Protein AF-L9L5Z6-F1 (afdb_monomer)

pLDDT: mean 82.16, std 18.38, range [33.59, 96.19]

Organism: Tupaia chinensis (NCBI:txid246437)

Solvent-accessible surface area (backbone atoms only — not comparable to full-atom values): 14564 Å² total; per-residue (Å²): 135,79,79,77,78,80,88,84,86,72,78,52,32,43,35,40,40,49,58,60,55,26,50,65,45,24,69,79,36,57,92,53,58,91,49,12,50,44,47,25,34,48,53,45,56,70,76,50,74,87,63,64,46,65,37,39,38,36,34,27,54,61,36,74,51,73,80,77,74,76,85,74,72,70,74,78,73,54,70,67,61,52,51,50,51,52,49,51,60,71,69,49,71,86,69,75,94,72,88,86,87,87,66,75,60,69,68,57,54,61,66,70,69,72,68,84,72,71,88,73,66,70,48,77,48,81,45,65,19,25,31,43,35,40,34,48,45,79,89,64,66,66,83,75,55,66,55,46,51,30,42,39,35,42,28,49,62,80,67,49,76,68,51,48,26,55,52,38,44,48,28,72,78,39,74,82,63,73,62,88,79,47,47,73,46,64,22,26,34,38,38,45,40,58,57,90,87,55,78,66,52,30,34,47,72,85,42,84,41,80,49,65,69,44,77,50,71,68,70,80,84,77,71,89,76,93,71,60,68,71,58,53,50,50,50,59,53,70,64,75,114

Structure (mmCIF, N/CA/C/O backbone):
data_AF-L9L5Z6-F1
#
_entry.id   AF-L9L5Z6-F1
#
loop_
_atom_site.group_PDB
_atom_site.id
_atom_site.type_symbol
_atom_site.label_atom_id
_atom_site.label_alt_id
_atom_site.label_comp_id
_atom_site.label_asym_id
_atom_site.label_entity_id
_atom_site.label_seq_id
_atom_site.pdbx_PDB_ins_code
_atom_site.Cartn_x
_atom_site.Cartn_y
_atom_site.Cartn_z
_atom_site.occupancy
_atom_site.B_iso_or_equiv
_atom_site.auth_seq_id
_atom_site.auth_comp_id
_atom_site.auth_asym_id
_atom_site.auth_atom_id
_atom_site.pdbx_PDB_model_num
ATOM 1 N N . MET A 1 1 ? -17.446 26.696 -7.155 1.00 33.59 1 MET A N 1
ATOM 2 C CA . MET A 1 1 ? -17.750 25.990 -5.895 1.00 33.59 1 MET A CA 1
ATOM 3 C C . MET A 1 1 ? -17.639 24.514 -6.209 1.00 33.59 1 MET A C 1
ATOM 5 O O . MET A 1 1 ? -18.550 23.980 -6.820 1.00 33.59 1 MET A O 1
ATOM 9 N N . GLY A 1 2 ? -16.463 23.929 -5.971 1.00 46.91 2 GLY A N 1
ATOM 10 C CA . GLY A 1 2 ? -16.225 22.514 -6.252 1.00 46.91 2 GLY A CA 1
ATOM 11 C C . GLY A 1 2 ? -16.969 21.670 -5.229 1.00 46.91 2 GLY A C 1
ATOM 12 O O . GLY A 1 2 ? -16.882 21.941 -4.030 1.00 46.91 2 GLY A O 1
ATOM 13 N N . GLU A 1 3 ? -17.746 20.712 -5.711 1.00 49.38 3 GLU A N 1
ATOM 14 C CA . GLU A 1 3 ? -18.356 19.674 -4.892 1.00 49.38 3 GLU A CA 1
ATOM 15 C C . GLU A 1 3 ? -17.222 18.964 -4.140 1.00 49.38 3 GLU A C 1
ATOM 17 O O . GLU A 1 3 ? -16.260 18.506 -4.754 1.00 49.38 3 GLU A O 1
ATOM 22 N N . LYS A 1 4 ? -17.248 18.985 -2.802 1.00 62.16 4 LYS A N 1
ATOM 23 C CA . LYS A 1 4 ? -16.248 18.257 -2.015 1.00 62.16 4 LYS A CA 1
ATOM 24 C C . LYS A 1 4 ? -16.453 16.777 -2.306 1.00 62.16 4 LYS A C 1
ATOM 26 O O . LYS A 1 4 ? -17.539 16.264 -2.037 1.00 62.16 4 LYS A O 1
ATOM 31 N N . GLU A 1 5 ? -15.434 16.125 -2.852 1.00 73.19 5 GLU A N 1
ATOM 32 C CA . GLU A 1 5 ? -15.482 14.692 -3.112 1.00 73.19 5 GLU A CA 1
ATOM 33 C C . GLU A 1 5 ? -15.840 13.925 -1.836 1.00 73.19 5 GLU A C 1
ATOM 35 O O . GLU A 1 5 ? -15.432 14.279 -0.723 1.00 73.19 5 GLU A O 1
ATOM 40 N N . GLN A 1 6 ? -16.672 12.899 -1.999 1.00 86.81 6 GLN A N 1
ATOM 41 C CA . GLN A 1 6 ? -17.124 12.077 -0.885 1.00 86.81 6 GLN A CA 1
ATOM 42 C C . GLN A 1 6 ? -15.944 11.288 -0.298 1.00 86.81 6 GLN A C 1
ATOM 44 O O . GLN A 1 6 ? -15.074 10.837 -1.044 1.00 86.81 6 GLN A O 1
ATOM 49 N N . PRO A 1 7 ? -15.901 11.081 1.031 1.00 92.56 7 PRO A N 1
ATOM 50 C CA . PRO A 1 7 ? -14.832 10.310 1.646 1.00 92.56 7 PRO A CA 1
ATOM 51 C C . PRO A 1 7 ? -14.885 8.848 1.186 1.00 92.56 7 PRO A C 1
ATOM 53 O O . PRO A 1 7 ? -15.930 8.199 1.263 1.00 92.56 7 PRO A O 1
ATOM 56 N N . VAL A 1 8 ? -13.736 8.320 0.769 1.00 94.44 8 VAL A N 1
ATOM 57 C CA . VAL A 1 8 ? -13.561 6.907 0.413 1.00 94.44 8 VAL A CA 1
ATOM 58 C C . VAL A 1 8 ? -13.042 6.144 1.629 1.00 94.44 8 VAL A C 1
ATOM 60 O O . VAL A 1 8 ? -12.093 6.569 2.290 1.00 94.44 8 VAL A O 1
ATOM 63 N N . PHE A 1 9 ? -13.658 5.003 1.934 1.00 94.44 9 PHE A N 1
ATOM 64 C CA . PHE A 1 9 ? -13.241 4.131 3.032 1.00 94.44 9 PHE A CA 1
ATOM 65 C C . PHE A 1 9 ? -12.559 2.881 2.487 1.00 94.44 9 PHE A C 1
ATOM 67 O O . PHE A 1 9 ? -13.036 2.280 1.530 1.00 94.44 9 PHE A O 1
ATOM 74 N N . ALA A 1 10 ? -11.478 2.469 3.145 1.00 94.38 10 ALA A N 1
ATOM 75 C CA . ALA A 1 10 ? -10.695 1.299 2.771 1.00 94.38 10 ALA A CA 1
ATOM 76 C C . ALA A 1 10 ? -10.459 0.386 3.977 1.00 94.38 10 ALA A C 1
ATOM 78 O O . ALA A 1 10 ? -10.334 0.836 5.119 1.00 94.38 10 ALA A O 1
ATOM 79 N N . MET A 1 11 ? -10.368 -0.911 3.709 1.00 93.31 11 MET A N 1
ATOM 80 C CA . MET A 1 11 ? -10.112 -1.962 4.686 1.00 93.31 11 MET A CA 1
ATOM 81 C C . MET A 1 11 ? -8.637 -2.329 4.774 1.00 93.31 11 MET A C 1
ATOM 83 O O . MET A 1 11 ? -8.125 -2.579 5.871 1.00 93.31 11 MET A O 1
ATOM 87 N N . THR A 1 12 ? -7.957 -2.401 3.632 1.00 92.44 12 THR A N 1
ATOM 88 C CA . THR A 1 12 ? -6.563 -2.847 3.543 1.00 92.44 12 THR A CA 1
ATOM 89 C C . THR A 1 12 ? -5.623 -1.659 3.545 1.00 92.44 12 THR A C 1
ATOM 91 O O . THR A 1 12 ? -4.748 -1.581 4.413 1.00 92.44 12 THR A O 1
ATOM 94 N N . GLY A 1 13 ? -5.808 -0.731 2.607 1.00 93.75 13 GLY A N 1
ATOM 95 C CA . GLY A 1 13 ? -4.966 0.452 2.532 1.00 93.75 13 GLY A CA 1
ATOM 96 C C . GLY A 1 13 ? -4.877 1.108 1.161 1.00 93.75 13 GLY A C 1
ATOM 97 O O . GLY A 1 13 ? -5.519 0.692 0.198 1.00 93.75 13 GLY A O 1
ATOM 98 N N . LEU A 1 14 ? -4.023 2.126 1.111 1.00 95.12 14 LEU A N 1
ATOM 99 C CA . LEU A 1 14 ? -3.687 2.923 -0.060 1.00 95.12 14 LEU A CA 1
ATOM 100 C C . LEU A 1 14 ? -2.254 2.608 -0.499 1.00 95.12 14 LEU A C 1
ATOM 102 O O . LEU A 1 14 ? -1.348 2.504 0.331 1.00 95.12 14 LEU A O 1
ATOM 106 N N . ARG A 1 15 ? -2.036 2.467 -1.806 1.00 95.44 15 ARG A N 1
ATOM 107 C CA . ARG A 1 15 ? -0.715 2.286 -2.421 1.00 95.44 15 ARG A CA 1
ATOM 108 C C . ARG A 1 15 ? -0.521 3.277 -3.554 1.00 95.44 15 ARG A C 1
ATOM 110 O O . ARG A 1 15 ? -1.443 3.508 -4.332 1.00 95.44 15 ARG A O 1
ATOM 117 N N . TRP A 1 16 ? 0.683 3.810 -3.671 1.00 95.38 16 TRP A N 1
ATOM 118 C CA . TRP A 1 16 ? 1.040 4.775 -4.699 1.00 95.38 16 TRP A CA 1
ATOM 119 C C . TRP A 1 16 ? 2.478 4.547 -5.153 1.00 95.38 16 TRP A C 1
ATOM 121 O O . TRP A 1 16 ? 3.377 4.517 -4.318 1.00 95.38 16 TRP A O 1
ATOM 131 N N . GLY A 1 17 ? 2.690 4.369 -6.457 1.00 93.75 17 GLY A N 1
ATOM 132 C CA . GLY A 1 17 ? 4.021 4.286 -7.057 1.00 93.75 17 GLY A CA 1
ATOM 133 C C . GLY A 1 17 ? 4.246 3.081 -7.970 1.00 93.75 17 GLY A C 1
ATOM 134 O O . GLY A 1 17 ? 3.360 2.263 -8.237 1.00 93.75 17 GLY A O 1
ATOM 135 N N . SER A 1 18 ? 5.489 2.944 -8.413 1.00 93.38 18 SER A N 1
ATOM 136 C CA . SER A 1 18 ? 5.896 2.176 -9.595 1.00 93.38 18 SER A CA 1
ATOM 137 C C . SER A 1 18 ? 5.619 0.674 -9.515 1.00 93.38 18 SER A C 1
ATOM 139 O O . SER A 1 18 ? 5.273 0.043 -10.515 1.00 93.38 18 SER A O 1
ATOM 141 N N . PHE A 1 19 ? 5.734 0.067 -8.329 1.00 94.25 19 PHE A N 1
ATOM 142 C CA . PHE A 1 19 ? 5.393 -1.351 -8.147 1.00 94.25 19 PHE A CA 1
ATOM 143 C C . PHE A 1 19 ? 3.901 -1.623 -8.369 1.00 94.25 19 PHE A C 1
ATOM 145 O O . PHE A 1 19 ? 3.537 -2.670 -8.911 1.00 94.25 19 PHE A O 1
ATOM 152 N N . ARG A 1 20 ? 3.031 -0.700 -7.942 1.00 93.06 20 ARG A N 1
ATOM 153 C CA . ARG A 1 20 ? 1.584 -0.807 -8.149 1.00 93.06 20 ARG A CA 1
ATOM 154 C C . ARG A 1 20 ? 1.264 -0.646 -9.631 1.00 93.06 20 ARG A C 1
ATOM 156 O O . ARG A 1 20 ? 0.550 -1.487 -10.173 1.00 93.06 20 ARG A O 1
ATOM 163 N N . ASP A 1 21 ? 1.846 0.350 -10.288 1.00 93.56 21 ASP A N 1
ATOM 164 C CA . ASP A 1 21 ? 1.574 0.644 -11.700 1.00 93.56 21 ASP A CA 1
ATOM 165 C C . ASP A 1 21 ? 2.038 -0.491 -12.623 1.00 93.56 21 ASP A C 1
ATOM 167 O O . ASP A 1 21 ? 1.280 -0.969 -13.472 1.00 93.56 21 ASP A O 1
ATOM 171 N N . ALA A 1 22 ? 3.232 -1.042 -12.376 1.00 93.94 22 ALA A N 1
ATOM 172 C CA . ALA A 1 22 ? 3.696 -2.248 -13.061 1.00 93.94 22 ALA A CA 1
ATOM 173 C C . ALA A 1 22 ? 2.792 -3.464 -12.779 1.00 93.94 22 ALA A C 1
ATOM 175 O O . ALA A 1 22 ? 2.589 -4.309 -13.655 1.00 93.94 22 ALA A O 1
ATOM 176 N N . GLY A 1 23 ? 2.233 -3.555 -11.568 1.00 92.81 23 GLY A N 1
ATOM 177 C CA . GLY A 1 23 ? 1.274 -4.579 -11.159 1.00 92.81 23 GLY A CA 1
ATOM 178 C C . GLY A 1 23 ? -0.038 -4.544 -11.951 1.00 92.81 23 GLY A C 1
ATOM 179 O O . GLY A 1 23 ? -0.534 -5.602 -12.347 1.00 92.81 23 GLY A O 1
ATOM 180 N N . VAL A 1 24 ? -0.568 -3.352 -12.241 1.00 93.12 24 VAL A N 1
ATOM 181 C CA . VAL A 1 24 ? -1.786 -3.169 -13.054 1.00 93.12 24 VAL A CA 1
ATOM 182 C C . VAL A 1 24 ? -1.553 -3.625 -14.500 1.00 93.12 24 VAL A C 1
ATOM 184 O O . VAL A 1 24 ? -2.378 -4.346 -15.076 1.00 93.12 24 VAL A O 1
ATOM 187 N N . GLU A 1 25 ? -0.378 -3.321 -15.067 1.00 92.75 25 GLU A N 1
ATOM 188 C CA . GLU A 1 25 ? -0.018 -3.735 -16.430 1.00 92.75 25 GLU A CA 1
ATOM 189 C C . GLU A 1 25 ? 0.191 -5.255 -16.590 1.00 92.75 25 GLU A C 1
ATOM 191 O O . GLU A 1 25 ? 0.224 -5.750 -17.717 1.00 92.75 25 GLU A O 1
ATOM 196 N N . VAL A 1 26 ? 0.286 -6.044 -15.511 1.00 94.31 26 VAL A N 1
ATOM 197 C CA . VAL A 1 26 ? 0.476 -7.511 -15.591 1.00 94.31 26 VAL A CA 1
ATOM 198 C C . VAL A 1 26 ? -0.606 -8.190 -16.436 1.00 94.31 26 VAL A C 1
ATOM 200 O O . VAL A 1 26 ? -0.330 -9.167 -17.139 1.00 94.31 26 VAL A O 1
ATOM 203 N N . SER A 1 27 ? -1.835 -7.674 -16.381 1.00 93.00 27 SER A N 1
ATOM 204 C CA . SER A 1 27 ? -2.972 -8.176 -17.159 1.00 93.00 27 SER A CA 1
ATOM 205 C C . SER A 1 27 ? -2.776 -8.005 -18.674 1.00 93.00 27 SER A C 1
ATOM 207 O O . SER A 1 27 ? -3.136 -8.898 -19.443 1.00 93.00 27 SER A O 1
ATOM 209 N N . LYS A 1 28 ? -2.114 -6.922 -19.108 1.00 95.12 28 LYS A N 1
ATOM 210 C CA . LYS A 1 28 ? -1.822 -6.608 -20.517 1.00 95.12 28 LYS A CA 1
ATOM 211 C C . LYS A 1 28 ? -0.947 -7.671 -21.182 1.00 95.12 28 LYS A C 1
ATOM 213 O O . LYS A 1 28 ? -1.115 -7.968 -22.362 1.00 95.12 28 LYS A O 1
ATOM 218 N N . TYR A 1 29 ? -0.050 -8.292 -20.419 1.00 94.94 29 TYR A N 1
ATOM 219 C CA . TYR A 1 29 ? 0.903 -9.292 -20.909 1.00 94.94 29 TYR A CA 1
ATOM 220 C C . TYR A 1 29 ? 0.402 -10.736 -20.759 1.00 94.94 29 TYR A C 1
ATOM 222 O O . TYR A 1 29 ? 1.196 -11.662 -20.583 1.00 94.94 29 TYR A O 1
ATOM 230 N N . TRP A 1 30 ? -0.915 -10.956 -20.815 1.00 95.50 30 TRP A N 1
ATOM 231 C CA . TRP A 1 30 ? -1.538 -12.273 -20.628 1.00 95.50 30 TRP A CA 1
ATOM 232 C C . TRP A 1 30 ? -0.950 -13.375 -21.533 1.00 95.50 30 TRP A C 1
ATOM 234 O O . TRP A 1 30 ? -0.845 -14.522 -21.098 1.00 95.50 30 TRP A O 1
ATOM 244 N N . TYR A 1 31 ? -0.500 -13.020 -22.743 1.00 95.06 31 TYR A N 1
ATOM 245 C CA . TYR A 1 31 ? 0.083 -13.930 -23.738 1.00 95.06 31 TYR A CA 1
ATOM 246 C C . TYR A 1 31 ? 1.435 -14.540 -23.320 1.00 95.06 31 TYR A C 1
ATOM 248 O O . TYR A 1 31 ? 1.845 -15.553 -23.877 1.00 95.06 31 TYR A O 1
ATOM 256 N N . LEU A 1 32 ? 2.123 -13.968 -22.322 1.00 94.94 32 LEU A N 1
ATOM 257 C CA . LEU A 1 32 ? 3.394 -14.491 -21.792 1.00 94.94 32 LEU A CA 1
ATOM 258 C C . LEU A 1 32 ? 3.209 -15.559 -20.699 1.00 94.94 32 LEU A C 1
ATOM 260 O O . LEU A 1 32 ? 4.193 -16.068 -20.153 1.00 94.94 32 LEU A O 1
ATOM 264 N N . GLY A 1 33 ? 1.964 -15.887 -20.337 1.00 94.00 33 GLY A N 1
ATOM 265 C CA . GLY A 1 33 ? 1.646 -16.942 -19.374 1.00 94.00 33 GLY A CA 1
ATOM 266 C C . GLY A 1 33 ? 2.339 -16.735 -18.015 1.00 94.00 33 GLY A C 1
ATOM 267 O O . GLY A 1 33 ? 2.098 -15.712 -17.371 1.00 94.00 33 GLY A O 1
ATOM 268 N N . PRO A 1 34 ? 3.194 -17.667 -17.542 1.00 92.12 34 PRO A N 1
ATOM 269 C CA . PRO A 1 34 ? 3.832 -17.577 -16.223 1.00 92.12 34 PRO A CA 1
ATOM 270 C C . PRO A 1 34 ? 4.863 -16.443 -16.101 1.00 92.12 34 PRO A C 1
ATOM 272 O O . PRO A 1 34 ? 5.179 -16.027 -14.987 1.00 92.12 34 PRO A O 1
ATOM 275 N N . LEU A 1 35 ? 5.382 -15.923 -17.219 1.00 94.31 35 LEU A N 1
ATOM 276 C CA . LEU A 1 35 ? 6.395 -14.862 -17.222 1.00 94.31 35 LEU A CA 1
ATOM 277 C C . LEU A 1 35 ? 5.795 -13.451 -17.189 1.00 94.31 35 LEU A C 1
ATOM 279 O O . LEU A 1 35 ? 6.531 -12.492 -16.954 1.00 94.31 35 LEU A O 1
ATOM 283 N N . LYS A 1 36 ? 4.472 -13.313 -17.365 1.00 95.19 36 LYS A N 1
ATOM 284 C CA . LYS A 1 36 ? 3.787 -12.016 -17.497 1.00 95.19 36 LYS A CA 1
ATOM 285 C C . LYS A 1 36 ? 4.088 -11.039 -16.360 1.00 95.19 36 LYS A C 1
ATOM 287 O O . LYS A 1 36 ? 4.291 -9.857 -16.607 1.00 95.19 36 LYS A O 1
ATOM 292 N N . THR A 1 37 ? 4.192 -11.531 -15.122 1.00 94.06 37 THR A N 1
ATOM 293 C CA . THR A 1 37 ? 4.448 -10.678 -13.954 1.00 94.06 37 THR A CA 1
ATOM 294 C C . THR A 1 37 ? 5.846 -10.068 -13.998 1.00 94.06 37 THR A C 1
ATOM 296 O O . THR A 1 37 ? 5.991 -8.872 -13.772 1.00 94.06 37 THR A O 1
ATOM 299 N N . LYS A 1 38 ? 6.877 -10.858 -14.332 1.00 95.44 38 LYS A N 1
ATOM 300 C CA . LYS A 1 38 ? 8.248 -10.341 -14.477 1.00 95.44 38 LYS A CA 1
ATOM 301 C C . LYS A 1 38 ? 8.373 -9.432 -15.697 1.00 95.44 38 LYS A C 1
ATOM 303 O O . LYS A 1 38 ? 9.034 -8.404 -15.615 1.00 95.44 38 LYS A O 1
ATOM 308 N N . ALA A 1 39 ? 7.713 -9.795 -16.797 1.00 95.62 39 ALA A N 1
ATOM 309 C CA . ALA A 1 39 ? 7.713 -9.010 -18.023 1.00 95.62 39 ALA A CA 1
ATOM 310 C C . ALA A 1 39 ? 7.107 -7.616 -17.817 1.00 95.62 39 ALA A C 1
ATOM 312 O O . ALA A 1 39 ? 7.698 -6.648 -18.271 1.00 95.62 39 ALA A O 1
ATOM 313 N N . ALA A 1 40 ? 6.000 -7.494 -17.076 1.00 95.56 40 ALA A N 1
ATOM 314 C CA . ALA A 1 40 ? 5.391 -6.197 -16.780 1.00 95.56 40 ALA A CA 1
ATOM 315 C C . ALA A 1 40 ? 6.360 -5.246 -16.062 1.00 95.56 40 ALA A C 1
ATOM 317 O O . ALA A 1 40 ? 6.555 -4.111 -16.488 1.00 95.56 40 ALA A O 1
ATOM 318 N N . HIS A 1 41 ? 7.048 -5.745 -15.032 1.00 94.75 41 HIS A N 1
ATOM 319 C CA . HIS A 1 41 ? 8.033 -4.959 -14.290 1.00 94.75 41 HIS A CA 1
ATOM 320 C C . HIS A 1 41 ? 9.253 -4.629 -15.154 1.00 94.75 41 HIS A C 1
ATOM 322 O O . HIS A 1 41 ? 9.712 -3.493 -15.156 1.00 94.75 41 HIS A O 1
ATOM 328 N N . PHE A 1 42 ? 9.744 -5.586 -15.946 1.00 95.62 42 PHE A N 1
ATOM 329 C CA . PHE A 1 42 ? 10.850 -5.356 -16.875 1.00 95.62 42 PHE A CA 1
ATOM 330 C C . PHE A 1 42 ? 10.505 -4.290 -17.924 1.00 95.62 42 PHE A C 1
ATOM 332 O O . PHE A 1 42 ? 11.269 -3.345 -18.109 1.00 95.62 42 PHE A O 1
ATOM 339 N N . PHE A 1 43 ? 9.337 -4.383 -18.566 1.00 94.44 43 PHE A N 1
ATOM 340 C CA . PHE A 1 43 ? 8.895 -3.389 -19.543 1.00 94.44 43 PHE A CA 1
ATOM 341 C C . PHE A 1 43 ? 8.665 -2.014 -18.909 1.00 94.44 43 PHE A C 1
ATOM 343 O O . PHE A 1 43 ? 8.963 -1.018 -19.563 1.00 94.44 43 PHE A O 1
ATOM 350 N N . SER A 1 44 ? 8.237 -1.940 -17.641 1.00 93.56 44 SER A N 1
ATOM 351 C CA . SER A 1 44 ? 8.193 -0.670 -16.899 1.00 93.56 44 SER A CA 1
ATOM 352 C C . SER A 1 44 ? 9.580 -0.027 -16.819 1.00 93.56 44 SER A C 1
ATOM 354 O O . SER A 1 44 ? 9.750 1.115 -17.236 1.00 93.56 44 SER A O 1
ATOM 356 N N . THR A 1 45 ? 10.605 -0.797 -16.426 1.00 94.75 45 THR A N 1
ATOM 357 C CA . THR A 1 45 ? 11.988 -0.286 -16.320 1.00 94.75 45 THR A CA 1
ATOM 358 C C . THR A 1 45 ? 12.627 0.119 -17.652 1.00 94.75 45 THR A C 1
ATOM 360 O O . THR A 1 45 ? 13.650 0.807 -17.654 1.00 94.75 45 THR A O 1
ATOM 363 N N . LEU A 1 46 ? 12.081 -0.344 -18.785 1.00 92.31 46 LEU A N 1
ATOM 364 C CA . LEU A 1 46 ? 12.540 0.052 -20.119 1.00 92.31 46 LEU A CA 1
ATOM 365 C C . LEU A 1 46 ? 11.914 1.361 -20.595 1.00 92.31 46 LEU A C 1
ATOM 367 O O . LEU A 1 46 ? 12.545 2.060 -21.383 1.00 92.31 46 LEU A O 1
ATOM 371 N N . LYS A 1 47 ? 10.692 1.678 -20.151 1.00 87.88 47 LYS A N 1
ATOM 372 C CA . LYS A 1 47 ? 10.040 2.949 -20.485 1.00 87.88 47 LYS A CA 1
ATOM 373 C C . LYS A 1 47 ? 10.742 4.099 -19.773 1.00 87.88 47 LYS A C 1
ATOM 375 O O . LYS A 1 47 ? 11.120 5.071 -20.413 1.00 87.88 47 LYS A O 1
ATOM 380 N N . GLU A 1 48 ? 10.933 3.958 -18.464 1.00 86.44 48 GLU A N 1
ATOM 381 C CA . GLU A 1 48 ? 11.485 5.009 -17.618 1.00 86.44 48 GLU A CA 1
ATOM 382 C C . GLU A 1 48 ? 12.206 4.394 -16.415 1.00 86.44 48 GLU A C 1
ATOM 384 O O . GLU A 1 48 ? 11.739 3.418 -15.827 1.00 86.44 48 GLU A O 1
ATOM 389 N N . TRP A 1 49 ? 13.383 4.926 -16.075 1.00 88.00 49 TRP A N 1
ATOM 390 C CA . TRP A 1 49 ? 14.133 4.527 -14.887 1.00 88.00 49 TRP A CA 1
ATOM 391 C C . TRP A 1 49 ? 15.144 5.608 -14.472 1.00 88.00 49 TRP A C 1
ATOM 393 O O . TRP A 1 49 ? 15.924 6.029 -15.333 1.00 88.00 49 TRP A O 1
ATOM 403 N N . PRO A 1 50 ? 15.250 5.960 -13.174 1.00 80.69 50 PRO A N 1
ATOM 404 C CA . PRO A 1 50 ? 14.458 5.467 -12.037 1.00 80.69 50 PRO A CA 1
ATOM 405 C C . PRO A 1 50 ? 13.046 6.075 -11.998 1.00 80.69 50 PRO A C 1
ATOM 407 O O . PRO A 1 50 ? 12.866 7.249 -12.296 1.00 80.69 50 PRO A O 1
ATOM 410 N N . GLN A 1 51 ? 12.045 5.264 -11.640 1.00 86.00 51 GLN A N 1
ATOM 411 C CA . GLN A 1 51 ? 10.651 5.708 -11.496 1.00 86.00 51 GLN A CA 1
ATOM 412 C C . GLN A 1 51 ? 10.408 6.127 -10.043 1.00 86.00 51 GLN A C 1
ATOM 414 O O . GLN A 1 51 ? 9.858 5.361 -9.246 1.00 86.00 51 GLN A O 1
ATOM 419 N N . THR A 1 52 ? 10.921 7.304 -9.693 1.00 90.00 52 THR A N 1
ATOM 420 C CA . THR A 1 52 ? 10.862 7.850 -8.336 1.00 90.00 52 THR A CA 1
ATOM 421 C C . THR A 1 52 ? 9.795 8.930 -8.249 1.00 90.00 52 THR A C 1
ATOM 423 O O . THR A 1 52 ? 9.708 9.807 -9.107 1.00 90.00 52 THR A O 1
ATOM 426 N N . HIS A 1 53 ? 9.011 8.888 -7.180 1.00 90.31 53 HIS A N 1
ATOM 427 C CA . HIS A 1 53 ? 7.965 9.847 -6.882 1.00 90.31 53 HIS A CA 1
ATOM 428 C C . HIS A 1 53 ? 8.328 10.656 -5.642 1.00 90.31 53 HIS A C 1
ATOM 430 O O . HIS A 1 53 ? 8.753 10.104 -4.622 1.00 90.31 53 HIS A O 1
ATOM 436 N N . GLN A 1 54 ? 8.139 11.970 -5.739 1.00 93.00 54 GLN A N 1
ATOM 437 C CA . GLN A 1 54 ? 8.319 12.892 -4.626 1.00 93.00 54 GLN A CA 1
ATOM 438 C C . GLN A 1 54 ? 6.967 13.243 -4.017 1.00 93.00 54 GLN A C 1
ATOM 440 O O . GLN A 1 54 ? 6.010 13.519 -4.739 1.00 93.00 54 GLN A O 1
ATOM 445 N N . ALA A 1 55 ? 6.895 13.247 -2.692 1.00 93.50 55 ALA A N 1
ATOM 446 C CA . ALA A 1 55 ? 5.729 13.702 -1.947 1.00 93.50 55 ALA A CA 1
ATOM 447 C C . ALA A 1 55 ? 6.142 14.193 -0.564 1.00 93.50 55 ALA A C 1
ATOM 449 O O . ALA A 1 55 ? 7.216 13.860 -0.066 1.00 93.50 55 ALA A O 1
ATOM 450 N N . SER A 1 56 ? 5.263 14.948 0.085 1.00 94.88 56 SER A N 1
ATOM 451 C CA . SER A 1 56 ? 5.409 15.271 1.499 1.00 94.88 56 SER A CA 1
ATOM 452 C C . SER A 1 56 ? 4.284 14.637 2.297 1.00 94.88 56 SER A C 1
ATOM 454 O O . SER A 1 56 ? 3.124 14.595 1.876 1.00 94.88 56 SER A O 1
ATOM 456 N N . ILE A 1 57 ? 4.640 14.104 3.460 1.00 95.44 57 ILE A N 1
ATOM 457 C CA . ILE A 1 57 ? 3.688 13.522 4.390 1.00 95.44 57 ILE A CA 1
ATOM 458 C C . ILE A 1 57 ? 3.760 14.243 5.725 1.00 95.44 57 ILE A C 1
ATOM 460 O O . ILE A 1 57 ? 4.824 14.407 6.318 1.00 95.44 57 ILE A O 1
ATOM 464 N N . SER A 1 58 ? 2.603 14.647 6.227 1.00 96.12 58 SER A N 1
ATOM 465 C CA . SER A 1 58 ? 2.452 15.106 7.602 1.00 96.12 58 SER A CA 1
ATOM 466 C C . SER A 1 58 ? 1.690 14.031 8.361 1.00 96.12 58 SER A C 1
ATOM 468 O O . SER A 1 58 ? 0.626 13.616 7.908 1.00 96.12 58 SER A O 1
ATOM 470 N N . TYR A 1 59 ? 2.196 13.547 9.492 1.00 95.38 59 TYR A N 1
ATOM 471 C CA . TYR A 1 59 ? 1.533 12.483 10.248 1.00 95.38 59 TYR A CA 1
ATOM 472 C C . TYR A 1 59 ? 1.472 12.769 11.746 1.00 95.38 59 TYR A C 1
ATOM 474 O O . TYR A 1 59 ? 2.356 13.406 12.323 1.00 95.38 59 TYR A O 1
ATOM 482 N N . ALA A 1 60 ? 0.414 12.259 12.369 1.00 94.94 60 ALA A N 1
ATOM 483 C CA . ALA A 1 60 ? 0.234 12.200 13.809 1.00 94.94 60 ALA A CA 1
ATOM 484 C C . ALA A 1 60 ? 0.464 10.762 14.293 1.00 94.94 60 ALA A C 1
ATOM 486 O O . ALA A 1 60 ? 0.092 9.796 13.618 1.00 94.94 60 ALA A O 1
ATOM 487 N N . GLY A 1 61 ? 1.080 10.621 15.468 1.00 92.44 61 GLY A N 1
ATOM 488 C CA . GLY A 1 61 ? 1.463 9.324 16.033 1.00 92.44 61 GLY A CA 1
ATOM 489 C C . GLY A 1 61 ? 0.290 8.378 16.343 1.00 92.44 61 GLY A C 1
ATOM 490 O O . GLY A 1 61 ? -0.876 8.693 16.074 1.00 92.44 61 GLY A O 1
ATOM 491 N N . PRO A 1 62 ? 0.585 7.189 16.894 1.00 92.19 62 PRO A N 1
ATOM 492 C CA . PRO A 1 62 ? -0.427 6.240 17.352 1.00 92.19 62 PRO A CA 1
ATOM 493 C C . PRO A 1 62 ? -1.418 6.869 18.338 1.00 92.19 62 PRO A C 1
ATOM 495 O O . PRO A 1 62 ? -1.054 7.739 19.127 1.00 92.19 62 PRO A O 1
ATOM 498 N N . THR A 1 63 ? -2.677 6.430 18.287 1.00 87.94 63 THR A N 1
ATOM 499 C CA . THR A 1 63 ? -3.709 6.866 19.238 1.00 87.94 63 THR A CA 1
ATOM 500 C C . THR A 1 63 ? -3.968 5.758 20.252 1.00 87.94 63 THR A C 1
ATOM 502 O O . THR A 1 63 ? -4.011 4.580 19.891 1.00 87.94 63 THR A O 1
ATOM 505 N N . GLU A 1 64 ? -4.172 6.121 21.519 1.00 86.25 64 GLU A N 1
ATOM 506 C CA . GLU A 1 64 ? -4.561 5.160 22.550 1.00 86.25 64 GLU A CA 1
ATOM 507 C C . GLU A 1 64 ? -5.877 4.468 22.196 1.00 86.25 64 GLU A C 1
ATOM 509 O O . GLU A 1 64 ? -6.832 5.072 21.699 1.00 86.25 64 GLU A O 1
ATOM 514 N N . LYS A 1 65 ? -5.931 3.172 22.482 1.00 81.31 65 LYS A N 1
ATOM 515 C CA . LYS A 1 65 ? -7.083 2.326 22.211 1.00 81.31 65 LYS A CA 1
ATOM 516 C C . LYS A 1 65 ? -8.302 2.858 22.975 1.00 81.31 65 LYS A C 1
ATOM 518 O O . LYS A 1 65 ? -8.298 2.815 24.208 1.00 81.31 65 LYS A O 1
ATOM 523 N N . PRO A 1 66 ? -9.393 3.284 22.300 1.00 74.56 66 PRO A N 1
ATOM 524 C CA . PRO A 1 66 ? -10.622 3.592 23.012 1.00 74.56 66 PRO A CA 1
ATOM 525 C C . PRO A 1 66 ? -11.122 2.342 23.751 1.00 74.56 66 PRO A C 1
ATOM 527 O O . PRO A 1 66 ? -10.990 1.229 23.206 1.00 74.56 66 PRO A O 1
ATOM 530 N N . PRO A 1 67 ? -11.681 2.507 24.968 1.00 70.50 67 PRO A N 1
ATOM 531 C CA . PRO A 1 67 ? -12.237 1.399 25.732 1.00 70.50 67 PRO A CA 1
ATOM 532 C C . PRO A 1 67 ? -13.242 0.662 24.853 1.00 70.50 67 PRO A C 1
ATOM 534 O O . PRO A 1 67 ? -14.045 1.287 24.161 1.00 70.50 67 PRO A O 1
ATOM 537 N N . SER A 1 68 ? -13.140 -0.667 24.807 1.00 62.56 68 SER A N 1
ATOM 538 C CA . SER A 1 68 ? -14.109 -1.476 24.076 1.00 62.56 68 SER A CA 1
ATOM 539 C C . SER A 1 68 ? -15.484 -1.216 24.673 1.00 62.56 68 SER A C 1
ATOM 541 O O . SER A 1 68 ? -15.685 -1.490 25.858 1.00 62.56 68 SER A O 1
ATOM 543 N N . GLU A 1 69 ? -16.412 -0.700 23.867 1.00 60.22 69 GLU A N 1
ATOM 544 C CA . GLU A 1 69 ? -17.825 -0.755 24.225 1.00 60.22 69 GLU A CA 1
ATOM 545 C C . GLU A 1 69 ? -18.147 -2.220 24.551 1.00 60.22 69 GLU A C 1
ATOM 547 O O . GLU A 1 69 ? -17.687 -3.112 23.822 1.00 60.22 69 GLU A O 1
ATOM 552 N N . PRO A 1 70 ? -18.830 -2.503 25.676 1.00 55.75 70 PRO A N 1
ATOM 553 C CA . PRO A 1 70 ? -19.225 -3.865 25.978 1.00 55.75 70 PRO A CA 1
ATOM 554 C C . PRO A 1 70 ? -19.990 -4.401 24.772 1.00 55.75 70 PRO A C 1
ATOM 556 O O . PRO A 1 70 ? -20.824 -3.700 24.198 1.00 55.75 70 PRO A O 1
ATOM 559 N N . GLU A 1 71 ? -19.665 -5.625 24.359 1.00 55.28 71 GLU A N 1
ATOM 560 C CA . GLU A 1 71 ? -20.367 -6.335 23.295 1.00 55.28 71 GLU A CA 1
ATOM 561 C C . GLU A 1 71 ? -21.783 -6.643 23.817 1.00 55.28 71 GLU A C 1
ATOM 563 O O . GLU A 1 71 ? -22.088 -7.755 24.247 1.00 55.28 71 GLU A O 1
ATOM 568 N N . GLU A 1 72 ? -22.649 -5.623 23.865 1.00 48.88 72 GLU A N 1
ATOM 569 C CA . GLU A 1 72 ? -24.072 -5.765 24.127 1.00 48.88 72 GLU A CA 1
ATOM 570 C C . GLU A 1 72 ? -24.643 -6.498 22.923 1.00 48.88 72 GLU A C 1
ATOM 572 O O . GLU A 1 72 ? -25.136 -5.924 21.950 1.00 48.88 72 GLU A O 1
ATOM 577 N N . THR A 1 73 ? -24.532 -7.820 22.969 1.00 52.66 73 THR A N 1
ATOM 578 C CA . THR A 1 73 ? -25.306 -8.697 22.111 1.00 52.66 73 THR A CA 1
ATOM 579 C C . THR A 1 73 ? -26.765 -8.465 22.471 1.00 52.66 73 THR A C 1
ATOM 581 O O . THR A 1 73 ? -27.323 -9.112 23.356 1.00 52.66 73 THR A O 1
ATOM 584 N N . LEU A 1 74 ? -27.391 -7.486 21.807 1.00 59.94 74 LEU A N 1
ATOM 585 C CA . LEU A 1 74 ? -28.819 -7.259 21.950 1.00 59.94 74 LEU A CA 1
ATOM 586 C C . LEU A 1 74 ? -29.497 -8.610 21.701 1.00 59.94 74 LEU A C 1
ATOM 588 O O . LEU A 1 74 ? -29.260 -9.225 20.650 1.00 59.94 74 LEU A O 1
ATOM 592 N N . PRO A 1 75 ? -30.289 -9.113 22.66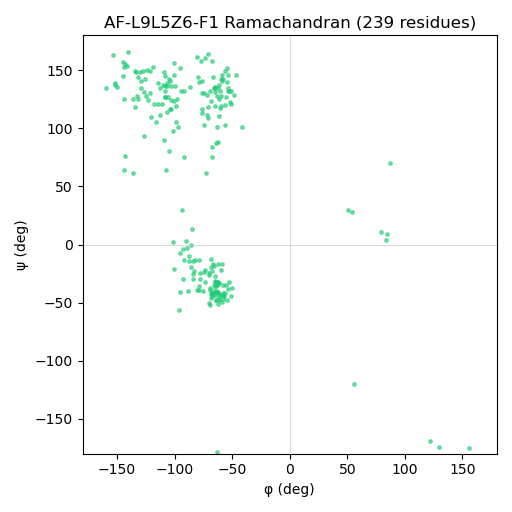5 1.00 71.00 75 PRO A N 1
ATOM 593 C CA . PRO A 1 75 ? -30.826 -10.455 22.592 1.00 71.00 75 PRO A CA 1
ATOM 594 C C . PRO A 1 75 ? -31.585 -10.595 21.283 1.00 71.00 75 PRO A C 1
ATOM 596 O O . PRO A 1 75 ? -32.440 -9.768 20.942 1.00 71.00 75 PRO A O 1
ATOM 599 N N . ARG A 1 76 ? -31.227 -11.632 20.517 1.00 72.44 76 ARG A N 1
ATOM 600 C CA . ARG A 1 76 ? -31.800 -11.871 19.195 1.00 72.44 76 ARG A CA 1
ATOM 601 C C . ARG A 1 76 ? -33.326 -11.826 19.329 1.00 72.44 76 ARG A C 1
ATOM 603 O O . ARG A 1 76 ? -33.879 -12.619 20.092 1.00 72.44 76 ARG A O 1
ATOM 610 N N . PRO A 1 77 ? -34.024 -10.923 18.618 1.00 80.88 77 PRO A N 1
ATOM 611 C CA . PRO A 1 77 ? -35.466 -10.804 18.762 1.00 80.88 77 PRO A CA 1
ATOM 612 C C . PRO A 1 77 ? -36.136 -12.142 18.435 1.00 80.88 77 PRO A C 1
ATOM 614 O O . PRO A 1 77 ? -35.701 -12.853 17.523 1.00 80.88 77 PRO A O 1
ATOM 617 N N . SER A 1 78 ? -37.189 -12.481 19.182 1.00 86.44 78 SER A N 1
ATOM 618 C CA . SER A 1 78 ? -37.911 -13.750 19.044 1.00 86.44 78 SER A CA 1
ATOM 619 C C . SER A 1 78 ? -38.394 -13.991 17.606 1.00 86.44 78 SER A C 1
ATOM 621 O O . SER A 1 78 ? -38.644 -13.044 16.851 1.00 86.44 78 SER A O 1
ATOM 623 N N . LEU A 1 79 ? -38.536 -15.265 17.210 1.00 85.06 79 LEU A N 1
ATOM 624 C CA . LEU A 1 79 ? -38.922 -15.664 15.845 1.00 85.06 79 LEU A CA 1
ATOM 625 C C . LEU A 1 79 ? -40.183 -14.936 15.360 1.00 85.06 79 LEU A C 1
ATOM 627 O O . LEU A 1 79 ? -40.182 -14.391 14.259 1.00 85.06 79 LEU A O 1
ATOM 631 N N . TYR A 1 80 ? -41.204 -14.834 16.214 1.00 87.75 80 TYR A N 1
ATOM 632 C CA . TYR A 1 80 ? -42.440 -14.109 15.916 1.00 87.75 80 TYR A CA 1
ATOM 633 C C . TYR A 1 80 ? -42.196 -12.631 15.586 1.00 87.75 80 TYR A C 1
ATOM 635 O O . TYR A 1 80 ? -42.710 -12.125 14.596 1.00 87.75 80 TYR A O 1
ATOM 643 N N . ARG A 1 81 ? -41.329 -11.942 16.341 1.00 85.00 81 ARG A N 1
ATOM 644 C CA . ARG A 1 81 ? -40.986 -10.529 16.106 1.00 85.00 81 ARG A CA 1
ATOM 645 C C . ARG A 1 81 ? -40.266 -10.328 14.767 1.00 85.00 81 ARG A C 1
ATOM 647 O O . ARG A 1 81 ? -40.425 -9.291 14.129 1.00 85.00 81 ARG A O 1
ATOM 654 N N . ARG A 1 82 ? -39.487 -11.320 14.322 1.00 85.00 82 ARG A N 1
ATOM 655 C CA . ARG A 1 82 ? -38.798 -11.307 13.018 1.00 85.00 82 ARG A CA 1
ATOM 656 C C . ARG A 1 82 ? -39.768 -11.573 11.869 1.00 85.00 82 ARG A C 1
ATOM 658 O O . ARG A 1 82 ? -39.665 -10.914 10.839 1.00 85.00 82 ARG A O 1
ATOM 665 N N . ILE A 1 83 ? -40.712 -12.494 12.062 1.00 87.19 83 ILE A N 1
ATOM 666 C CA . ILE A 1 83 ? -41.787 -12.774 11.103 1.00 87.19 83 ILE A CA 1
ATOM 667 C C . ILE A 1 83 ? -42.691 -11.546 10.966 1.00 87.19 83 ILE A C 1
ATOM 669 O O . ILE A 1 83 ? -42.899 -11.083 9.851 1.00 87.19 83 ILE A O 1
ATOM 673 N N . LEU A 1 84 ? -43.123 -10.943 12.079 1.00 87.38 84 LEU A N 1
ATOM 674 C CA . LEU A 1 84 ? -43.898 -9.701 12.079 1.00 87.38 84 LEU A CA 1
ATOM 675 C C . LEU A 1 84 ? -43.176 -8.561 11.365 1.00 87.38 84 LEU A C 1
ATOM 677 O O . LEU A 1 84 ? -43.798 -7.880 10.566 1.00 87.38 84 LEU A O 1
ATOM 681 N N . ARG A 1 85 ? -41.872 -8.357 11.604 1.00 83.62 85 ARG A N 1
ATOM 682 C CA . ARG A 1 85 ? -41.104 -7.322 10.890 1.00 83.62 85 ARG A CA 1
ATOM 683 C C . ARG A 1 85 ? -41.040 -7.579 9.388 1.00 83.62 85 ARG A C 1
ATOM 685 O O . ARG A 1 85 ? -41.174 -6.625 8.632 1.00 83.62 85 ARG A O 1
ATOM 692 N N . ARG A 1 86 ? -40.851 -8.833 8.957 1.00 83.81 86 ARG A N 1
ATOM 693 C CA . ARG A 1 86 ? -40.848 -9.209 7.530 1.00 83.81 86 ARG A CA 1
ATOM 694 C C . ARG A 1 86 ? -42.212 -9.008 6.882 1.00 83.81 86 ARG A C 1
ATOM 696 O O . ARG A 1 86 ? -42.282 -8.495 5.777 1.00 83.81 86 ARG A O 1
ATOM 703 N N . LEU A 1 87 ? -43.284 -9.375 7.579 1.00 87.12 87 LEU A N 1
ATOM 704 C CA . LEU A 1 87 ? -44.642 -9.110 7.115 1.00 87.12 87 LEU A CA 1
ATOM 705 C C . LEU A 1 87 ? -44.887 -7.600 7.054 1.00 87.12 87 LEU A C 1
ATOM 707 O O . LEU A 1 87 ? -45.291 -7.102 6.017 1.00 87.12 87 LEU A O 1
ATOM 711 N N . ALA A 1 88 ? -44.544 -6.846 8.098 1.00 81.50 88 ALA A N 1
ATOM 712 C CA . ALA A 1 88 ? -44.695 -5.392 8.119 1.00 81.50 88 ALA A CA 1
ATOM 713 C C . ALA A 1 88 ? -43.927 -4.693 6.987 1.00 81.50 88 ALA A C 1
ATOM 715 O O . ALA A 1 88 ? -44.424 -3.717 6.449 1.00 81.50 88 ALA A O 1
ATOM 716 N N . SER A 1 89 ? -42.756 -5.202 6.590 1.00 73.94 89 SER A N 1
ATOM 717 C CA . SER A 1 89 ? -42.007 -4.673 5.437 1.00 73.94 89 SER A CA 1
ATOM 718 C C . SER A 1 89 ? -42.568 -5.127 4.086 1.00 73.94 89 SER A C 1
ATOM 720 O O . SER A 1 89 ? -42.402 -4.414 3.108 1.00 73.94 89 SER A O 1
ATOM 722 N N . TYR A 1 90 ? -43.271 -6.261 4.027 1.00 76.00 90 TYR A N 1
ATOM 723 C CA . TYR A 1 90 ? -44.013 -6.693 2.837 1.00 76.00 90 TYR A CA 1
ATOM 724 C C . TYR A 1 90 ? -45.297 -5.874 2.620 1.00 76.00 90 TYR A C 1
ATOM 726 O O . TYR A 1 90 ? -45.704 -5.644 1.487 1.00 76.00 90 TYR A O 1
ATOM 734 N N . TRP A 1 91 ? -45.926 -5.426 3.712 1.00 76.44 91 TRP A N 1
ATOM 735 C CA . TRP A 1 91 ? -47.150 -4.615 3.702 1.00 76.44 91 TRP A CA 1
ATOM 736 C C . TRP A 1 91 ? -46.893 -3.105 3.790 1.00 76.44 91 TRP A C 1
ATOM 738 O O . TRP A 1 91 ? -47.828 -2.320 3.647 1.00 76.44 91 TRP A O 1
ATOM 748 N N . ALA A 1 92 ? -45.648 -2.683 4.021 1.00 68.06 92 ALA A N 1
ATOM 749 C CA . ALA A 1 92 ? -45.262 -1.287 3.909 1.00 68.06 92 ALA A CA 1
ATOM 750 C C . ALA A 1 92 ? -45.277 -0.907 2.425 1.00 68.06 92 ALA A C 1
ATOM 752 O O . ALA A 1 92 ? -44.429 -1.354 1.653 1.00 68.06 92 ALA A O 1
ATOM 753 N N . GLN A 1 93 ? -46.255 -0.096 2.019 1.00 61.66 93 GLN A N 1
ATOM 754 C CA . GLN A 1 93 ? -46.179 0.574 0.726 1.00 61.66 93 GLN A CA 1
ATOM 755 C C . GLN A 1 93 ? -44.911 1.439 0.673 1.00 61.66 93 GLN A C 1
ATOM 757 O O . GLN A 1 93 ? -44.521 1.996 1.706 1.00 61.66 93 GLN A O 1
ATOM 762 N N . PRO A 1 94 ? -44.268 1.567 -0.501 1.00 47.91 94 PRO A N 1
ATOM 763 C CA . PRO A 1 94 ? -43.181 2.514 -0.670 1.00 47.91 94 PRO A CA 1
ATOM 764 C C . PRO A 1 94 ? -43.763 3.904 -0.411 1.00 47.91 94 PRO A C 1
ATOM 766 O O . 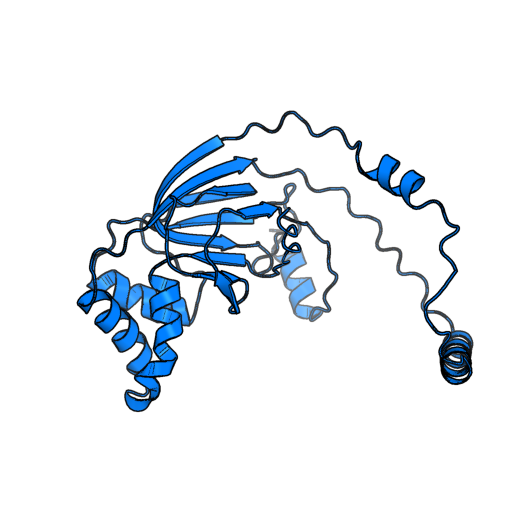PRO A 1 94 ? -44.621 4.368 -1.154 1.00 47.91 94 PRO A O 1
ATOM 769 N N . GLN A 1 95 ? -43.370 4.527 0.697 1.00 46.16 95 GLN A N 1
ATOM 770 C CA . GLN A 1 95 ? -43.630 5.944 0.882 1.00 46.16 95 GLN A CA 1
ATOM 771 C C . GLN A 1 95 ? -42.622 6.672 0.006 1.00 46.16 95 GLN A C 1
ATOM 773 O O . GLN A 1 95 ? -41.412 6.523 0.197 1.00 46.16 95 GLN A O 1
ATOM 778 N N . ASP A 1 96 ? -43.141 7.402 -0.978 1.00 40.47 96 ASP A N 1
ATOM 779 C CA . ASP A 1 96 ? -42.384 8.401 -1.714 1.00 40.47 96 ASP A CA 1
ATOM 780 C C . ASP A 1 96 ? -41.650 9.283 -0.700 1.00 40.47 96 ASP A C 1
ATOM 782 O O . ASP A 1 96 ? -42.216 9.711 0.310 1.00 40.47 96 ASP A O 1
ATOM 786 N N . GLY A 1 97 ? -40.345 9.423 -0.921 1.00 45.84 97 GLY A N 1
ATOM 787 C CA . GLY A 1 97 ? -39.363 9.881 0.052 1.00 45.84 97 GLY A CA 1
ATOM 788 C C . GLY A 1 97 ? -39.429 11.367 0.366 1.00 45.84 97 GLY A C 1
ATOM 789 O O . GLY A 1 97 ? -38.438 12.066 0.187 1.00 45.84 97 GLY A O 1
ATOM 790 N N . GLU A 1 98 ? -40.548 11.844 0.895 1.00 43.19 98 GLU A N 1
ATOM 791 C CA . GLU A 1 98 ? -40.650 13.183 1.449 1.00 43.19 98 GLU A CA 1
ATOM 792 C C . GLU A 1 98 ? -41.311 13.151 2.829 1.00 43.19 98 GLU A C 1
ATOM 794 O O . GLU A 1 98 ? -42.432 12.686 3.021 1.00 43.19 98 GLU A O 1
ATOM 799 N N . HIS A 1 99 ? -40.586 13.736 3.784 1.00 39.41 99 HIS A N 1
ATOM 800 C CA . HIS A 1 99 ? -41.122 14.311 5.013 1.00 39.41 99 HIS A CA 1
ATOM 801 C C . HIS A 1 99 ? -41.309 13.399 6.241 1.00 39.41 99 HIS A C 1
ATOM 803 O O . HIS A 1 99 ? -42.415 13.234 6.739 1.00 39.41 99 HIS A O 1
ATOM 809 N N . LEU A 1 100 ? -40.195 12.964 6.849 1.00 34.56 100 LEU A N 1
ATOM 810 C CA . LEU A 1 100 ? -40.052 12.905 8.318 1.00 34.56 100 LEU A CA 1
ATOM 811 C C . LEU A 1 100 ? -38.607 13.249 8.736 1.00 34.56 100 LEU A C 1
ATOM 813 O O . LEU A 1 100 ? -37.880 12.435 9.299 1.00 34.56 100 LEU A O 1
ATOM 817 N N . VAL A 1 101 ? -38.189 14.490 8.471 1.00 38.00 101 VAL A N 1
ATOM 818 C CA . VAL A 1 101 ? -37.057 15.128 9.162 1.00 38.00 101 VAL A CA 1
ATOM 819 C C . VAL A 1 101 ? -37.636 16.136 10.149 1.00 38.00 101 VAL A C 1
ATOM 821 O O . VAL A 1 101 ? -37.701 17.327 9.885 1.00 38.00 101 VAL A O 1
ATOM 824 N N . THR A 1 102 ? -38.084 15.653 11.303 1.00 36.56 102 THR A N 1
ATOM 825 C CA . THR A 1 102 ? -38.222 16.489 12.507 1.00 36.56 102 THR A CA 1
ATOM 826 C C . THR A 1 102 ? -37.691 15.706 13.698 1.00 36.56 102 THR A C 1
ATOM 828 O O . THR A 1 102 ? -38.408 15.343 14.625 1.00 36.56 102 THR A O 1
ATOM 831 N N . GLY A 1 103 ? -36.404 15.387 13.622 1.00 37.28 103 GLY A N 1
ATOM 832 C CA . GLY A 1 103 ? -35.577 14.964 14.740 1.00 37.28 103 GLY A CA 1
ATOM 833 C C . GLY A 1 103 ? -34.277 15.742 14.613 1.00 37.28 103 GLY A C 1
ATOM 834 O O . GLY A 1 103 ? -33.631 15.678 13.575 1.00 37.28 103 GLY A O 1
ATOM 835 N N . ASN A 1 104 ? -33.968 16.554 15.615 1.00 43.81 104 ASN A N 1
ATOM 836 C CA . ASN A 1 104 ? -32.856 17.497 15.641 1.00 43.81 104 ASN A CA 1
ATOM 837 C C . ASN A 1 104 ? -31.494 16.769 15.587 1.00 43.81 104 ASN A C 1
ATOM 839 O O . ASN A 1 104 ? -30.918 16.446 16.627 1.00 43.81 104 ASN A O 1
ATOM 843 N N . TRP A 1 105 ? -30.995 16.484 14.381 1.00 43.59 105 TRP A N 1
ATOM 844 C CA . TRP A 1 105 ? -29.683 15.862 14.147 1.00 43.59 105 TRP A CA 1
ATOM 845 C C . TRP A 1 105 ? -28.518 16.779 14.546 1.00 43.59 105 TRP A C 1
ATOM 847 O O . TRP A 1 105 ? -27.447 16.291 14.912 1.00 43.59 105 TRP A O 1
ATOM 857 N N . ASP A 1 106 ? -28.753 18.091 14.590 1.00 38.28 106 ASP A N 1
ATOM 858 C CA . ASP A 1 106 ? -27.741 19.087 14.942 1.00 38.28 106 ASP A CA 1
ATOM 859 C C . ASP A 1 106 ? -27.357 19.039 16.434 1.00 38.28 106 ASP A C 1
ATOM 861 O O . ASP A 1 106 ? -26.228 19.371 16.805 1.00 38.28 106 ASP A O 1
ATOM 865 N N . ALA A 1 107 ? -28.241 18.537 17.307 1.00 36.94 107 ALA A N 1
ATOM 866 C CA . ALA A 1 107 ? -27.977 18.416 18.746 1.00 36.94 107 ALA A CA 1
ATOM 867 C C . ALA A 1 107 ? -27.190 17.155 19.152 1.00 36.94 107 ALA A C 1
ATOM 869 O O . ALA A 1 107 ? -26.541 17.160 20.193 1.00 36.94 107 ALA A O 1
ATOM 870 N N . LEU A 1 108 ? -27.203 16.080 18.353 1.00 36.94 108 LEU A N 1
ATOM 871 C CA . LEU A 1 108 ? -26.357 14.898 18.603 1.00 36.94 108 LEU A CA 1
A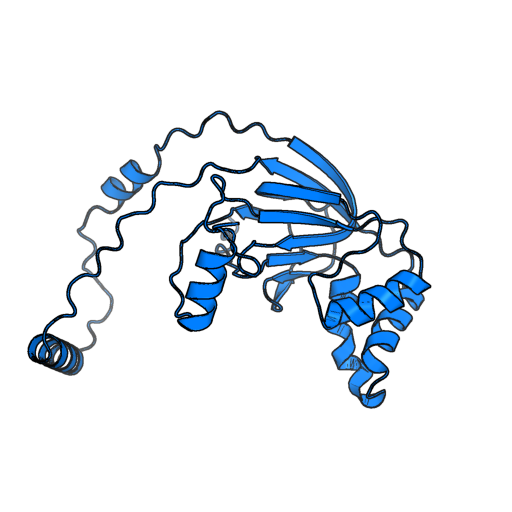TOM 872 C C . LEU A 1 108 ? -25.018 14.980 17.860 1.00 36.94 108 LEU A C 1
ATOM 874 O O . LEU A 1 108 ? -24.007 14.496 18.370 1.00 36.94 108 LEU A O 1
ATOM 878 N N . ALA A 1 109 ? -24.977 15.655 16.706 1.00 40.09 109 ALA A N 1
ATOM 879 C CA . ALA A 1 109 ? -23.730 15.938 15.999 1.00 40.09 109 ALA A CA 1
ATOM 880 C C . ALA A 1 109 ? -22.818 16.897 16.791 1.00 40.09 109 ALA A C 1
ATOM 882 O O . ALA A 1 109 ? -21.603 16.718 16.803 1.00 40.09 109 ALA A O 1
ATOM 883 N N . SER A 1 110 ? -23.390 17.857 17.525 1.00 34.81 110 SER A N 1
ATOM 884 C CA . SER A 1 110 ? -22.637 18.804 18.366 1.00 34.81 110 SER A CA 1
ATOM 885 C C . SER A 1 110 ? -22.060 18.190 19.651 1.00 34.81 110 SER A C 1
ATOM 887 O O . SER A 1 110 ? -21.063 18.695 20.163 1.00 34.81 110 SER A O 1
ATOM 889 N N . VAL A 1 111 ? -22.601 17.067 20.141 1.00 35.47 111 VAL A N 1
ATOM 890 C CA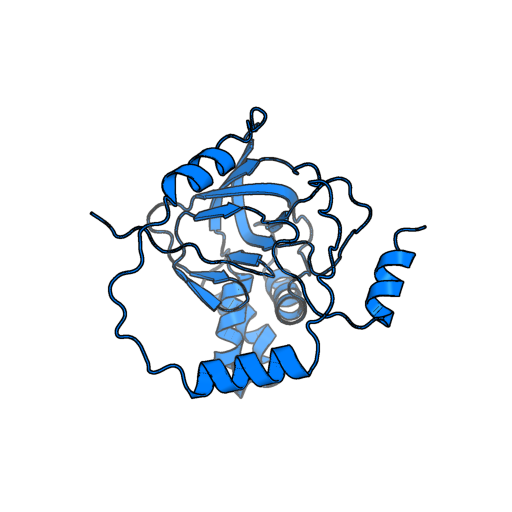 . VAL A 1 111 ? -22.059 16.343 21.312 1.00 35.47 111 VAL A CA 1
ATOM 891 C C . VAL A 1 111 ? -20.922 15.384 20.926 1.00 35.47 111 VAL A C 1
ATOM 893 O O . VAL A 1 111 ? -20.039 15.121 21.737 1.00 35.47 111 VAL A O 1
ATOM 896 N N . ALA A 1 112 ? -20.877 14.906 19.678 1.00 34.06 112 ALA A N 1
ATOM 897 C CA . ALA A 1 112 ? -19.812 14.014 19.202 1.00 34.06 112 ALA A CA 1
ATOM 898 C C . ALA A 1 112 ? -18.539 14.746 18.721 1.00 34.06 112 ALA A C 1
ATOM 900 O O . ALA A 1 112 ? -17.502 14.107 18.542 1.00 34.06 112 ALA A O 1
ATOM 901 N N . VAL A 1 113 ? -18.602 16.067 18.509 1.00 39.38 113 VAL A N 1
ATOM 902 C CA . VAL A 1 113 ? -17.500 16.863 17.929 1.00 39.38 113 VAL A CA 1
ATOM 903 C C . VAL A 1 113 ? -16.556 17.467 18.980 1.00 39.38 113 VAL A C 1
ATOM 905 O O . VAL A 1 113 ? -15.431 17.824 18.643 1.00 39.38 113 VAL A O 1
ATOM 908 N N . SER A 1 114 ? -16.918 17.477 20.264 1.00 35.41 114 SER A N 1
ATOM 909 C CA . SER A 1 114 ? -16.034 17.961 21.337 1.00 35.41 114 SER A CA 1
ATOM 910 C C . SER A 1 114 ? -15.493 16.818 22.192 1.00 35.41 114 SER A C 1
ATOM 912 O O . SER A 1 114 ? -15.763 16.734 23.387 1.00 35.41 114 SER A O 1
ATOM 914 N N . ARG A 1 115 ? -14.697 15.926 21.592 1.00 36.12 115 ARG A N 1
ATOM 915 C CA . ARG A 1 115 ? -13.691 15.188 22.365 1.00 36.12 115 ARG A CA 1
ATOM 916 C C . ARG A 1 115 ? -12.357 15.856 22.103 1.00 36.12 115 ARG A C 1
ATOM 918 O O . ARG A 1 115 ? -11.739 15.633 21.069 1.00 36.12 115 ARG A O 1
ATOM 925 N N . GLU A 1 116 ? -12.002 16.720 23.041 1.00 37.91 116 GLU A N 1
ATOM 926 C CA . GLU A 1 116 ? -10.764 17.481 23.131 1.00 37.91 116 GLU A CA 1
ATOM 927 C C . GLU A 1 116 ? -9.575 16.588 22.756 1.00 37.91 116 GLU A C 1
ATOM 929 O O . GLU A 1 116 ? -9.161 15.700 23.505 1.00 37.91 116 GLU A O 1
ATOM 934 N N . ALA A 1 117 ? -9.107 16.752 21.519 1.00 44.81 117 ALA A N 1
ATOM 935 C CA . ALA A 1 117 ? -7.910 16.099 21.039 1.00 44.81 117 ALA A CA 1
ATOM 936 C C . ALA A 1 117 ? -6.746 16.725 21.806 1.00 44.81 117 ALA A C 1
ATOM 938 O O . ALA A 1 117 ? -6.571 17.945 21.784 1.00 44.81 117 ALA A O 1
ATOM 939 N N . SER A 1 118 ? -5.955 15.898 22.489 1.00 44.09 118 SER A N 1
ATOM 940 C CA . SER A 1 118 ? -4.630 16.310 22.946 1.00 44.09 118 SER A CA 1
ATOM 941 C C . SER A 1 118 ? -3.894 16.995 21.784 1.00 44.09 118 SER A C 1
ATOM 943 O O . SER A 1 118 ? -4.126 16.616 20.633 1.00 44.09 118 SER A O 1
ATOM 945 N N . PRO A 1 119 ? -3.049 18.012 22.030 1.00 54.34 119 PRO A N 1
ATOM 946 C CA . PRO A 1 119 ? -2.339 18.707 20.961 1.00 54.34 119 PRO A CA 1
ATOM 947 C C . PRO A 1 119 ? -1.543 17.685 20.143 1.00 54.34 119 PRO A C 1
ATOM 949 O O . PRO A 1 119 ? -0.524 17.160 20.590 1.00 54.34 119 PRO A O 1
ATOM 952 N N . GLN A 1 120 ? -2.067 17.344 18.966 1.00 63.81 120 GLN A N 1
ATOM 953 C CA . GLN A 1 120 ? -1.485 16.333 18.099 1.00 63.81 120 GLN A CA 1
ATOM 954 C C . GLN A 1 120 ? -0.210 16.925 17.514 1.00 63.81 120 GLN A C 1
ATOM 956 O O . GLN A 1 120 ? -0.249 17.881 16.741 1.00 63.81 120 GLN A O 1
ATOM 961 N N . VAL A 1 121 ? 0.934 16.385 17.931 1.00 85.50 121 VAL A N 1
ATOM 962 C CA . VAL A 1 121 ? 2.235 16.785 17.399 1.00 85.50 121 VAL A CA 1
ATOM 963 C C . VAL A 1 121 ? 2.362 16.191 16.003 1.00 85.50 121 VAL A C 1
ATOM 965 O O . VAL A 1 121 ? 2.609 14.994 15.846 1.00 85.50 121 VAL A O 1
ATOM 968 N N . TRP A 1 122 ? 2.165 17.036 14.997 1.00 90.06 122 TRP A N 1
ATOM 969 C CA . TRP A 1 122 ? 2.379 16.680 13.602 1.00 90.06 122 TRP A CA 1
ATOM 970 C C . TRP A 1 122 ? 3.874 16.656 13.299 1.00 90.06 122 TRP A C 1
ATOM 972 O O . TRP A 1 122 ? 4.598 17.600 13.615 1.00 90.06 122 TRP A O 1
ATOM 982 N N . LYS A 1 123 ? 4.330 15.565 12.685 1.00 92.25 123 LYS A N 1
ATOM 983 C CA . LYS A 1 123 ? 5.677 15.445 12.124 1.00 92.25 123 LYS A CA 1
ATOM 984 C C . LYS A 1 123 ? 5.569 15.469 10.611 1.00 92.25 123 LYS A C 1
ATOM 986 O O . LYS A 1 123 ? 4.729 14.771 10.046 1.00 92.25 123 LYS A O 1
ATOM 991 N N . GLU A 1 124 ? 6.403 16.275 9.975 1.00 93.88 124 GLU A N 1
ATOM 992 C CA . GLU A 1 124 ? 6.459 16.395 8.522 1.00 93.88 124 GLU A CA 1
ATOM 993 C C . GLU A 1 124 ? 7.716 15.710 7.996 1.00 93.88 124 GLU A C 1
ATOM 995 O O . GLU A 1 124 ? 8.789 15.828 8.588 1.00 93.88 124 GLU A O 1
ATOM 1000 N N . VAL A 1 125 ? 7.556 14.950 6.917 1.00 92.62 125 VAL A N 1
ATOM 1001 C CA . VAL A 1 125 ? 8.631 14.217 6.256 1.00 92.62 125 VAL A CA 1
ATOM 1002 C C . VAL A 1 125 ? 8.477 14.408 4.752 1.00 92.62 125 VAL A C 1
ATOM 1004 O O . VAL A 1 125 ? 7.419 14.132 4.185 1.00 92.62 125 VAL A O 1
ATOM 1007 N N . GLU A 1 126 ? 9.533 14.888 4.109 1.00 93.19 126 GLU A N 1
ATOM 1008 C CA . GLU A 1 126 ? 9.647 14.906 2.653 1.00 93.19 126 GLU A CA 1
ATOM 1009 C C . GLU A 1 126 ? 10.219 13.572 2.181 1.00 93.19 126 GLU A C 1
ATOM 1011 O O . GLU A 1 126 ? 11.156 13.040 2.775 1.00 93.19 126 GLU A O 1
ATOM 1016 N N . LEU A 1 127 ? 9.626 13.011 1.133 1.00 91.56 127 LEU A N 1
ATOM 1017 C CA . LEU A 1 127 ? 9.870 11.645 0.703 1.00 91.56 127 LEU A CA 1
ATOM 1018 C C . LEU A 1 127 ? 10.196 11.610 -0.788 1.00 91.56 127 LEU A C 1
ATOM 1020 O O . LEU A 1 127 ? 9.495 12.206 -1.603 1.00 91.56 127 LEU A O 1
ATOM 1024 N N . SER A 1 128 ? 11.232 10.850 -1.130 1.00 92.25 128 SER A N 1
ATOM 1025 C CA . SER A 1 128 ? 11.585 10.441 -2.490 1.00 92.25 128 SER A CA 1
ATOM 1026 C C . SER A 1 128 ? 11.561 8.917 -2.509 1.00 92.25 128 SER A C 1
ATOM 1028 O O . SER A 1 128 ? 12.358 8.279 -1.824 1.00 92.25 128 SER A O 1
ATOM 1030 N N . THR A 1 129 ? 10.579 8.324 -3.190 1.00 93.75 129 THR A N 1
ATOM 1031 C CA . THR A 1 129 ? 10.292 6.883 -3.065 1.00 93.75 129 THR A CA 1
ATOM 1032 C C . THR A 1 129 ? 9.910 6.252 -4.385 1.00 93.75 129 THR A C 1
ATOM 1034 O O . THR A 1 129 ? 9.348 6.907 -5.258 1.00 93.75 129 THR A O 1
ATOM 1037 N N . ILE A 1 130 ? 10.151 4.950 -4.516 1.00 94.06 130 ILE A N 1
ATOM 1038 C CA . ILE A 1 130 ? 9.602 4.166 -5.632 1.00 94.06 130 ILE A CA 1
ATOM 1039 C C . ILE A 1 130 ? 8.135 3.810 -5.377 1.00 94.06 130 ILE A C 1
ATOM 1041 O O . ILE A 1 130 ? 7.337 3.754 -6.311 1.00 94.06 130 ILE A O 1
ATOM 1045 N N . GLU A 1 131 ? 7.769 3.545 -4.123 1.00 94.62 131 GLU A N 1
ATOM 1046 C CA . GLU A 1 131 ? 6.390 3.274 -3.729 1.00 94.62 131 GLU A CA 1
ATOM 1047 C C . GLU A 1 131 ? 6.143 3.687 -2.273 1.00 94.62 131 GLU A C 1
ATOM 1049 O O . GLU A 1 131 ? 6.939 3.413 -1.375 1.00 94.62 131 GLU A O 1
ATOM 1054 N N . LEU A 1 132 ? 4.979 4.281 -2.042 1.00 95.31 132 LEU A N 1
ATOM 1055 C CA . LEU A 1 132 ? 4.408 4.549 -0.734 1.00 95.31 132 LEU A CA 1
ATOM 1056 C C . LEU A 1 132 ? 3.222 3.611 -0.490 1.00 95.31 132 LEU A C 1
ATOM 1058 O O . LEU A 1 132 ? 2.358 3.424 -1.350 1.00 95.31 132 LEU A O 1
ATOM 1062 N N . SER A 1 133 ? 3.138 3.052 0.716 1.00 95.50 133 SER A N 1
ATOM 1063 C CA . SER A 1 133 ? 1.994 2.246 1.144 1.00 95.50 133 SER A CA 1
ATOM 1064 C C . SER A 1 133 ? 1.502 2.656 2.527 1.00 95.50 133 SER A C 1
ATOM 1066 O O . SER A 1 133 ? 2.266 2.695 3.485 1.00 95.50 133 SER A O 1
ATOM 1068 N N . ILE A 1 134 ? 0.206 2.929 2.647 1.00 96.12 134 ILE A N 1
ATOM 1069 C CA . ILE A 1 134 ? -0.475 3.199 3.913 1.00 96.12 134 ILE A CA 1
ATOM 1070 C C . ILE A 1 134 ? -1.424 2.034 4.158 1.00 96.12 134 ILE A C 1
ATOM 1072 O O . ILE A 1 134 ? -2.380 1.842 3.414 1.00 96.12 134 ILE A O 1
ATOM 1076 N N . THR A 1 135 ? -1.146 1.217 5.171 1.00 95.31 135 THR A N 1
ATOM 1077 C CA . THR A 1 135 ? -1.829 -0.068 5.375 1.00 95.31 135 THR A CA 1
ATOM 1078 C C . THR A 1 135 ? -2.312 -0.248 6.803 1.00 95.31 135 THR A C 1
ATOM 1080 O O . THR A 1 135 ? -1.661 0.157 7.768 1.00 95.31 135 THR A O 1
ATOM 1083 N N . THR A 1 136 ? -3.467 -0.890 6.953 1.00 94.12 136 THR A N 1
ATOM 1084 C CA . THR A 1 136 ? -4.013 -1.247 8.263 1.00 94.12 136 THR A CA 1
ATOM 1085 C C . THR A 1 136 ? -3.357 -2.519 8.807 1.00 94.12 136 THR A C 1
ATOM 1087 O O . THR A 1 136 ? -2.803 -3.345 8.076 1.00 94.12 136 THR A O 1
ATOM 1090 N N . ARG A 1 137 ? -3.476 -2.735 10.121 1.00 89.69 137 ARG A N 1
ATOM 1091 C CA . ARG A 1 137 ? -3.045 -3.976 10.788 1.00 89.69 137 ARG A CA 1
ATOM 1092 C C . ARG A 1 137 ? -4.097 -5.087 10.742 1.00 89.69 137 ARG A C 1
ATOM 1094 O O . ARG A 1 137 ? -3.946 -6.104 11.406 1.00 89.69 137 ARG A O 1
ATOM 1101 N N . ASN A 1 138 ? -5.136 -4.954 9.915 1.00 87.00 138 ASN A N 1
ATOM 1102 C CA . ASN A 1 138 ? -6.235 -5.927 9.846 1.00 87.00 138 ASN A CA 1
ATOM 1103 C C . ASN A 1 138 ? -5.771 -7.344 9.474 1.00 87.00 138 ASN A C 1
ATOM 1105 O O . ASN A 1 138 ? -6.446 -8.327 9.762 1.00 87.00 138 ASN A O 1
ATOM 1109 N N . SER A 1 139 ? -4.601 -7.455 8.847 1.00 77.56 139 SER A N 1
ATOM 1110 C CA . SER A 1 139 ? -4.017 -8.730 8.446 1.00 77.56 139 SER A CA 1
ATOM 1111 C C . SER A 1 139 ? -3.148 -9.410 9.517 1.00 77.56 139 SER A C 1
ATOM 1113 O O . SER A 1 139 ? -2.820 -10.585 9.361 1.00 77.56 139 SER A O 1
ATOM 1115 N N . GLN A 1 140 ? -2.766 -8.680 10.568 1.00 78.50 140 GLN A N 1
ATOM 1116 C CA . GLN A 1 140 ? -1.987 -9.132 11.725 1.00 78.50 140 GLN A CA 1
ATOM 1117 C C . GLN A 1 140 ? -2.537 -8.404 12.957 1.00 78.50 140 GLN A C 1
ATOM 1119 O O . GLN A 1 140 ? -1.984 -7.402 13.411 1.00 78.50 140 GLN A O 1
ATOM 1124 N N . LEU A 1 141 ? -3.699 -8.858 13.430 1.00 77.69 141 LEU A N 1
ATOM 1125 C CA . LEU A 1 141 ? -4.395 -8.219 14.541 1.00 77.69 141 LEU A CA 1
ATOM 1126 C C . LEU A 1 141 ? -3.644 -8.471 15.850 1.00 77.69 141 LEU A C 1
ATOM 1128 O O . LEU A 1 141 ? -3.538 -9.612 16.290 1.00 77.69 141 LEU A O 1
ATOM 1132 N N . ASP A 1 142 ? -3.189 -7.397 16.486 1.00 76.94 142 ASP A N 1
ATOM 1133 C CA . ASP A 1 142 ? -2.688 -7.421 17.858 1.00 76.94 142 ASP A CA 1
ATOM 1134 C C . ASP A 1 142 ? -3.812 -6.972 18.802 1.00 76.94 142 ASP A C 1
ATOM 1136 O O . ASP A 1 142 ? -4.135 -5.787 18.914 1.00 76.94 142 ASP A O 1
ATOM 1140 N N . LEU A 1 143 ? -4.453 -7.943 19.456 1.00 75.69 143 LEU A N 1
ATOM 1141 C CA . LEU A 1 143 ? -5.566 -7.685 20.372 1.00 75.69 143 LEU A CA 1
ATOM 1142 C C . LEU A 1 143 ? -5.095 -7.093 21.711 1.00 75.69 143 LEU A C 1
ATOM 1144 O O . LEU A 1 143 ? -5.880 -6.403 22.373 1.00 75.69 143 LEU A O 1
ATOM 1148 N N . THR A 1 144 ? -3.832 -7.319 22.081 1.00 73.38 144 THR A N 1
ATOM 1149 C CA . THR A 1 144 ? -3.198 -6.840 23.320 1.00 73.38 144 THR A CA 1
ATOM 1150 C C . THR A 1 144 ? -2.628 -5.437 23.224 1.00 73.38 144 THR A C 1
ATOM 1152 O O . THR A 1 144 ? -2.433 -4.798 24.258 1.00 73.38 144 THR A O 1
ATOM 1155 N N . SER A 1 145 ? -2.398 -4.943 22.006 1.00 81.06 145 SER A N 1
ATOM 1156 C CA . SER A 1 145 ? -1.895 -3.593 21.774 1.00 81.06 145 SER A CA 1
ATOM 1157 C C . SER A 1 145 ? -2.730 -2.556 22.523 1.00 81.06 145 SER A C 1
ATOM 1159 O O . SER A 1 145 ? -3.964 -2.564 22.456 1.00 81.06 145 SER A O 1
ATOM 1161 N N . LYS A 1 146 ? -2.047 -1.647 23.224 1.00 85.75 146 LYS A N 1
ATOM 1162 C CA . LYS A 1 146 ? -2.668 -0.492 23.890 1.00 85.75 146 LYS A CA 1
ATOM 1163 C C . LYS A 1 146 ? -2.984 0.644 22.921 1.00 85.75 146 LYS A C 1
ATOM 1165 O O . LYS A 1 146 ? -3.722 1.553 23.283 1.00 85.75 146 LYS A O 1
ATOM 1170 N N . GLU A 1 147 ? -2.448 0.586 21.707 1.00 89.62 147 GLU A N 1
ATOM 1171 C CA . GLU A 1 147 ? -2.529 1.656 20.721 1.00 89.62 147 GLU A CA 1
ATOM 1172 C C . GLU A 1 147 ? -3.100 1.143 19.400 1.00 89.62 147 GLU A C 1
ATOM 1174 O O . GLU A 1 147 ? -2.800 0.035 18.940 1.00 89.62 147 GLU A O 1
ATOM 1179 N N . ASP A 1 148 ? -3.906 1.989 18.769 1.00 90.31 148 ASP A N 1
ATOM 1180 C CA . ASP A 1 148 ? -4.445 1.796 17.435 1.00 90.31 148 ASP A CA 1
ATOM 1181 C C . ASP A 1 148 ? -3.676 2.692 16.445 1.00 90.31 148 ASP A C 1
ATOM 1183 O O . ASP A 1 148 ? -3.696 3.923 16.526 1.00 90.31 148 ASP A O 1
ATOM 1187 N N . PHE A 1 149 ? -2.984 2.061 15.492 1.00 93.44 149 PHE A N 1
ATOM 1188 C CA . PHE A 1 149 ? -2.247 2.732 14.421 1.00 93.44 149 PHE A CA 1
ATOM 1189 C C . PHE A 1 149 ? -2.299 1.954 13.097 1.00 93.44 149 PHE A C 1
ATOM 1191 O O . PHE A 1 149 ? -2.518 0.735 13.066 1.00 93.44 149 PHE A O 1
ATOM 1198 N N . MET A 1 150 ? -2.092 2.691 12.007 1.00 94.75 150 MET A N 1
ATOM 1199 C CA . MET A 1 150 ? -1.796 2.215 10.659 1.00 94.75 150 MET A CA 1
ATOM 1200 C C . MET A 1 150 ? -0.295 2.345 10.381 1.00 94.75 150 MET A C 1
ATOM 1202 O O . MET A 1 150 ? 0.403 3.148 11.003 1.00 94.75 150 MET A O 1
ATOM 1206 N N . ASN A 1 151 ? 0.194 1.535 9.446 1.00 95.44 151 ASN A N 1
ATOM 1207 C CA . ASN A 1 151 ? 1.589 1.526 9.031 1.00 95.44 151 ASN A CA 1
ATOM 1208 C C . ASN A 1 151 ? 1.735 2.299 7.725 1.00 95.44 151 ASN A C 1
ATOM 1210 O O . ASN A 1 151 ? 1.107 1.948 6.724 1.00 95.44 151 ASN A O 1
ATOM 1214 N N . ILE A 1 152 ? 2.597 3.306 7.740 1.00 96.19 152 ILE A N 1
ATOM 1215 C CA . ILE A 1 152 ? 3.013 4.065 6.567 1.00 96.19 152 ILE A CA 1
ATOM 1216 C C . ILE A 1 152 ? 4.400 3.573 6.208 1.00 96.19 152 ILE A C 1
ATOM 1218 O O . 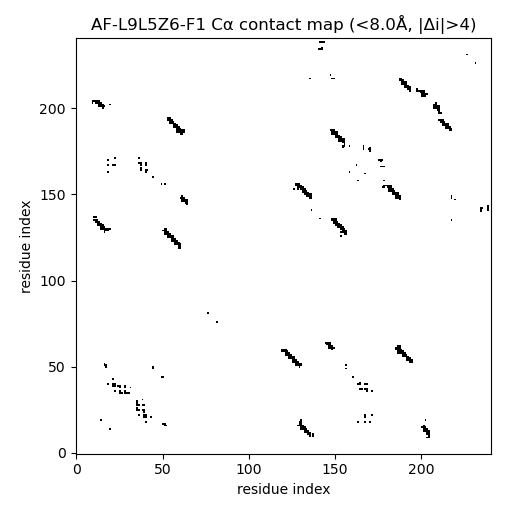ILE A 1 152 ? 5.314 3.705 7.013 1.00 96.19 152 ILE A O 1
ATOM 1222 N N . CYS A 1 153 ? 4.554 2.976 5.038 1.00 95.69 153 CYS A N 1
ATOM 1223 C CA . CYS A 1 153 ? 5.807 2.376 4.631 1.00 95.69 153 CYS A CA 1
ATOM 1224 C C . CYS A 1 153 ? 6.270 2.933 3.296 1.00 95.69 153 CYS A C 1
ATOM 1226 O O . CYS A 1 153 ? 5.517 2.967 2.320 1.00 95.69 153 CYS A O 1
ATOM 1228 N N . ILE A 1 154 ? 7.512 3.387 3.333 1.00 96.12 154 ILE A N 1
ATOM 1229 C CA . ILE A 1 154 ? 8.186 4.257 2.387 1.00 96.12 154 ILE A CA 1
ATOM 1230 C C . ILE A 1 154 ? 9.312 3.417 1.798 1.00 96.12 154 ILE A C 1
ATOM 1232 O O . ILE A 1 154 ? 10.286 3.098 2.481 1.00 96.12 154 ILE A O 1
ATOM 1236 N N . GLU A 1 155 ? 9.137 2.979 0.558 1.00 95.50 155 GLU A N 1
ATOM 1237 C CA . GLU A 1 155 ? 10.144 2.174 -0.129 1.00 95.50 155 GLU A CA 1
ATOM 1238 C C . GLU A 1 155 ? 11.265 3.092 -0.649 1.00 95.50 155 GLU A C 1
ATOM 1240 O O . GLU A 1 155 ? 10.972 4.177 -1.164 1.00 95.50 155 GLU A O 1
ATOM 1245 N N . PRO A 1 156 ? 12.540 2.678 -0.558 1.00 94.19 156 PRO A N 1
ATOM 1246 C CA . PRO A 1 156 ? 13.662 3.526 -0.945 1.00 94.19 156 PRO A CA 1
ATOM 1247 C C . PRO A 1 156 ? 13.696 3.776 -2.456 1.00 94.19 156 PRO A C 1
ATOM 1249 O O . PRO A 1 156 ? 13.188 2.983 -3.249 1.00 94.19 156 PRO A O 1
ATOM 1252 N N . ASP A 1 157 ? 14.354 4.858 -2.868 1.00 92.75 157 ASP A N 1
ATOM 1253 C CA . ASP A 1 157 ? 14.588 5.202 -4.276 1.00 92.75 157 ASP A CA 1
ATOM 1254 C C . ASP A 1 157 ? 15.885 4.611 -4.862 1.00 92.75 157 ASP A C 1
ATOM 1256 O O . ASP A 1 157 ? 16.138 4.707 -6.063 1.00 92.75 157 ASP A O 1
ATOM 1260 N N . THR A 1 158 ? 16.678 3.924 -4.036 1.00 91.81 158 THR A N 1
ATOM 1261 C CA . THR A 1 158 ? 17.973 3.316 -4.394 1.00 91.81 158 THR A CA 1
ATOM 1262 C C . THR A 1 158 ? 17.879 1.874 -4.911 1.00 91.81 158 THR A C 1
ATOM 1264 O O . THR A 1 158 ? 18.906 1.249 -5.190 1.00 91.81 158 THR A O 1
ATOM 1267 N N . VAL A 1 159 ? 16.670 1.318 -5.056 1.00 91.81 159 VAL A N 1
ATOM 1268 C CA . VAL A 1 159 ? 16.455 -0.076 -5.492 1.00 91.81 159 VAL A CA 1
ATOM 1269 C C . VAL A 1 159 ? 17.006 -0.283 -6.903 1.00 91.81 159 VAL A C 1
ATOM 1271 O O . VAL A 1 159 ? 16.742 0.513 -7.796 1.00 91.81 159 VAL A O 1
ATOM 1274 N N . SER A 1 160 ? 17.739 -1.374 -7.147 1.00 94.00 160 SER A N 1
ATOM 1275 C CA . SER A 1 160 ? 18.263 -1.684 -8.484 1.00 94.00 160 SER A CA 1
ATOM 1276 C C . SER A 1 160 ? 17.163 -2.169 -9.443 1.00 94.00 160 SER A C 1
ATOM 1278 O O . SER A 1 160 ? 16.131 -2.688 -9.021 1.00 94.00 160 SER A O 1
ATOM 1280 N N . LYS A 1 161 ? 17.393 -2.101 -10.765 1.00 94.50 161 LYS A N 1
ATOM 1281 C CA . LYS A 1 161 ? 16.444 -2.642 -11.767 1.00 94.50 161 LYS A CA 1
ATOM 1282 C C . LYS A 1 161 ? 16.139 -4.129 -11.547 1.00 94.50 161 LYS A C 1
ATOM 1284 O O . LYS A 1 161 ? 14.999 -4.566 -11.695 1.00 94.50 161 LYS A O 1
ATOM 1289 N N . GLY A 1 162 ? 17.167 -4.917 -11.222 1.00 94.31 162 GLY A N 1
ATOM 1290 C CA . GLY A 1 162 ? 17.031 -6.357 -10.995 1.00 94.31 162 GLY A CA 1
ATOM 1291 C C . GLY A 1 162 ? 16.208 -6.664 -9.746 1.00 94.31 162 GLY A C 1
ATOM 1292 O O . GLY A 1 162 ? 15.329 -7.534 -9.778 1.00 94.31 162 GLY A O 1
ATOM 1293 N N . ASP A 1 163 ? 16.443 -5.898 -8.681 1.00 94.25 163 ASP A N 1
ATOM 1294 C CA . ASP A 1 163 ? 15.694 -6.012 -7.433 1.00 94.25 163 ASP A CA 1
ATOM 1295 C C . ASP A 1 163 ? 14.255 -5.553 -7.627 1.00 94.25 163 ASP A C 1
ATOM 1297 O O . ASP A 1 163 ? 13.347 -6.275 -7.234 1.00 94.25 163 ASP A O 1
ATOM 1301 N N . PHE A 1 164 ? 14.018 -4.456 -8.349 1.00 95.19 164 PHE A N 1
ATOM 1302 C CA . PHE A 1 164 ? 12.675 -3.999 -8.7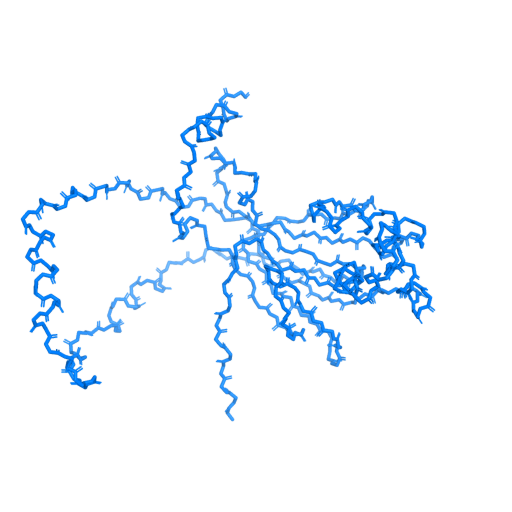08 1.00 95.19 164 PHE A CA 1
ATOM 1303 C C . PHE A 1 164 ? 11.866 -5.097 -9.419 1.00 95.19 164 PHE A C 1
ATOM 1305 O O . PHE A 1 164 ? 10.739 -5.404 -9.033 1.00 95.19 164 PHE A O 1
ATOM 1312 N N . ILE A 1 165 ? 12.442 -5.774 -10.415 1.00 95.38 165 ILE A N 1
ATOM 1313 C CA . ILE A 1 165 ? 11.740 -6.858 -11.123 1.00 95.38 165 ILE A CA 1
ATOM 1314 C C . ILE A 1 165 ? 11.488 -8.050 -10.190 1.00 95.38 165 ILE A C 1
ATOM 1316 O O . ILE A 1 165 ? 10.406 -8.647 -10.195 1.00 95.38 165 ILE A O 1
ATOM 1320 N N . THR A 1 166 ? 12.484 -8.417 -9.383 1.00 95.00 166 THR A N 1
ATOM 1321 C CA . THR A 1 166 ? 12.409 -9.588 -8.504 1.00 95.00 166 THR A CA 1
ATOM 1322 C C . THR A 1 166 ? 11.413 -9.369 -7.369 1.00 95.00 166 THR A C 1
ATOM 1324 O O . THR A 1 166 ? 10.502 -10.182 -7.193 1.00 95.00 166 THR A O 1
ATOM 1327 N N . ILE A 1 167 ? 11.552 -8.263 -6.641 1.00 95.06 167 ILE A N 1
ATOM 1328 C CA . ILE A 1 167 ? 10.688 -7.829 -5.541 1.00 95.06 167 ILE A CA 1
ATOM 1329 C C . ILE A 1 167 ? 9.283 -7.583 -6.069 1.00 95.06 167 ILE A C 1
ATOM 1331 O O . ILE A 1 167 ? 8.346 -8.195 -5.565 1.00 95.06 167 ILE A O 1
ATOM 1335 N N . GLY A 1 168 ? 9.128 -6.799 -7.138 1.00 94.50 168 GLY A N 1
ATOM 1336 C CA . GLY A 1 168 ? 7.825 -6.483 -7.720 1.00 94.50 168 GLY A CA 1
ATOM 1337 C C . GLY A 1 168 ? 7.051 -7.730 -8.146 1.00 94.50 168 GLY A C 1
ATOM 1338 O O . GLY A 1 168 ? 5.877 -7.894 -7.809 1.00 94.50 168 GLY A O 1
ATOM 1339 N N . SER A 1 169 ? 7.732 -8.709 -8.756 1.00 93.56 169 SER A N 1
ATOM 1340 C CA . SER A 1 169 ? 7.090 -9.977 -9.124 1.00 93.56 169 SER A CA 1
ATOM 1341 C C . SER A 1 169 ? 6.561 -10.780 -7.930 1.00 93.56 169 SER A C 1
ATOM 1343 O O . SER A 1 169 ? 5.541 -11.466 -8.052 1.00 93.56 169 SER A O 1
ATOM 1345 N N . LYS A 1 170 ? 7.223 -10.682 -6.771 1.00 95.19 170 LYS A N 1
ATOM 1346 C CA . LYS A 1 170 ? 6.757 -11.274 -5.512 1.00 95.19 170 LYS A CA 1
ATOM 1347 C C . LYS A 1 170 ? 5.662 -10.416 -4.875 1.00 95.19 170 LYS A C 1
ATOM 1349 O O . LYS A 1 170 ? 4.675 -10.974 -4.406 1.00 95.19 170 LYS A O 1
ATOM 1354 N N . LYS A 1 171 ? 5.785 -9.088 -4.938 1.00 94.12 171 LYS A N 1
ATOM 1355 C CA . LYS A 1 171 ? 4.867 -8.103 -4.345 1.00 94.12 171 LYS A CA 1
ATOM 1356 C C . LYS A 1 171 ? 3.467 -8.123 -4.966 1.00 94.12 171 LYS A C 1
ATOM 1358 O O . LYS A 1 171 ? 2.489 -7.833 -4.289 1.00 94.12 171 LYS A O 1
ATOM 1363 N N . VAL A 1 172 ? 3.344 -8.544 -6.229 1.00 91.94 172 VAL A N 1
ATOM 1364 C CA . VAL A 1 172 ? 2.037 -8.824 -6.860 1.00 91.94 172 VAL A CA 1
ATOM 1365 C C . VAL A 1 172 ? 1.303 -9.982 -6.172 1.00 91.94 172 VAL A C 1
ATOM 1367 O O . VAL A 1 172 ? 0.077 -9.988 -6.125 1.00 91.94 172 VAL A O 1
ATOM 1370 N N . ARG A 1 173 ? 2.032 -10.974 -5.643 1.00 90.50 173 ARG A N 1
ATOM 1371 C CA . ARG A 1 173 ? 1.445 -12.116 -4.921 1.00 90.50 173 ARG A CA 1
ATOM 1372 C C . ARG A 1 173 ? 1.274 -11.826 -3.436 1.00 90.50 173 ARG A C 1
ATOM 1374 O O . ARG A 1 173 ? 0.270 -12.219 -2.857 1.00 90.50 173 ARG A O 1
ATOM 1381 N N . ASP A 1 174 ? 2.259 -11.162 -2.843 1.00 91.25 174 ASP A N 1
ATOM 1382 C CA . ASP A 1 174 ? 2.249 -10.739 -1.449 1.00 91.25 174 ASP A CA 1
ATOM 1383 C C . ASP A 1 174 ? 2.537 -9.233 -1.343 1.00 91.25 174 ASP A C 1
ATOM 1385 O O . ASP A 1 174 ? 3.700 -8.826 -1.273 1.00 91.25 174 ASP A O 1
ATOM 1389 N N . PRO A 1 175 ? 1.488 -8.391 -1.302 1.00 88.44 175 PRO A N 1
ATOM 1390 C CA . PRO A 1 175 ? 1.613 -6.939 -1.180 1.00 88.44 175 PRO A CA 1
ATOM 1391 C C . PRO A 1 175 ? 2.352 -6.457 0.071 1.00 88.44 175 PRO A C 1
ATOM 1393 O O . PRO A 1 175 ? 2.747 -5.294 0.133 1.00 88.44 175 PRO A O 1
ATOM 1396 N N . LYS A 1 176 ? 2.509 -7.315 1.087 1.00 87.19 176 LYS A N 1
ATOM 1397 C CA . LYS A 1 176 ? 3.174 -6.955 2.343 1.00 87.19 176 LYS A CA 1
ATOM 1398 C C . LYS A 1 176 ? 4.689 -7.044 2.251 1.00 87.19 176 LYS A C 1
ATOM 1400 O O . LYS A 1 176 ? 5.360 -6.553 3.153 1.00 87.19 176 LYS A O 1
ATOM 1405 N N . LEU A 1 177 ? 5.218 -7.672 1.203 1.00 91.56 177 LEU A N 1
ATOM 1406 C CA . LEU A 1 177 ? 6.652 -7.777 0.988 1.00 91.56 177 LEU A CA 1
ATOM 1407 C C . LEU A 1 177 ? 7.246 -6.388 0.740 1.00 91.56 177 LEU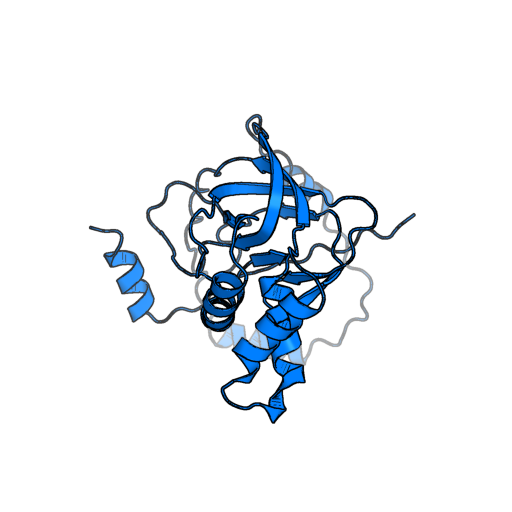 A C 1
ATOM 1409 O O . LEU A 1 177 ? 6.694 -5.596 -0.022 1.00 91.56 177 LEU A O 1
ATOM 1413 N N . ARG A 1 178 ? 8.374 -6.109 1.389 1.00 90.94 178 ARG A N 1
ATOM 1414 C CA . ARG A 1 178 ? 9.060 -4.813 1.368 1.00 90.94 178 ARG A CA 1
ATOM 1415 C C . ARG A 1 178 ? 10.452 -4.957 0.781 1.00 90.94 178 ARG A C 1
ATOM 1417 O O . ARG A 1 178 ? 11.023 -6.047 0.850 1.00 90.94 178 ARG A O 1
ATOM 1424 N N . ALA A 1 179 ? 10.966 -3.888 0.186 1.00 90.81 179 ALA A N 1
ATOM 1425 C CA . ALA A 1 179 ? 12.354 -3.833 -0.234 1.00 90.81 179 ALA A CA 1
ATOM 1426 C C . ALA A 1 179 ? 13.272 -3.580 0.968 1.00 90.81 179 ALA A C 1
ATOM 1428 O O . ALA A 1 179 ? 12.862 -3.047 2.006 1.00 90.81 179 ALA A O 1
ATOM 1429 N N . ASP A 1 180 ? 14.535 -3.954 0.813 1.00 90.12 180 ASP A N 1
ATOM 1430 C CA . ASP A 1 180 ? 15.555 -3.668 1.813 1.00 90.12 180 ASP A CA 1
ATOM 1431 C C . ASP A 1 180 ? 15.754 -2.154 1.928 1.00 90.12 180 ASP A C 1
ATOM 1433 O O . ASP A 1 180 ? 15.824 -1.456 0.919 1.00 90.12 180 ASP A O 1
ATOM 1437 N N . GLY A 1 181 ? 15.820 -1.641 3.158 1.00 90.12 181 GLY A N 1
ATOM 1438 C CA . GLY A 1 181 ? 15.895 -0.199 3.417 1.00 90.12 181 GLY A CA 1
ATOM 1439 C C . GLY A 1 181 ? 14.541 0.519 3.452 1.00 90.12 181 GLY A C 1
ATOM 1440 O O . GLY A 1 181 ? 14.522 1.742 3.517 1.00 90.12 181 GLY A O 1
ATOM 1441 N N . THR A 1 182 ? 13.418 -0.210 3.434 1.00 94.31 182 THR A N 1
ATOM 1442 C CA . THR A 1 182 ? 12.086 0.384 3.647 1.00 94.31 182 THR A CA 1
ATOM 1443 C C . THR A 1 182 ? 11.966 0.975 5.044 1.00 94.31 182 THR A C 1
ATOM 1445 O O . THR A 1 182 ? 12.151 0.276 6.043 1.00 94.31 182 THR A O 1
ATOM 1448 N N . GLU A 1 183 ? 11.552 2.234 5.115 1.00 94.75 183 GLU A N 1
ATOM 1449 C CA . GLU A 1 183 ? 11.205 2.886 6.371 1.00 94.75 183 GLU A CA 1
ATOM 1450 C C . GLU A 1 183 ? 9.713 2.709 6.651 1.00 94.75 183 GLU A C 1
ATOM 1452 O O . GLU A 1 183 ? 8.872 2.919 5.777 1.00 94.75 183 GLU A O 1
ATOM 1457 N N . CYS A 1 184 ? 9.363 2.310 7.874 1.00 94.44 184 CYS A N 1
ATOM 1458 C CA . CYS A 1 184 ? 7.973 2.187 8.300 1.00 94.44 184 CYS A CA 1
ATOM 1459 C C . CYS A 1 184 ? 7.708 3.045 9.531 1.00 94.44 184 CYS A C 1
ATOM 1461 O O . CYS A 1 184 ? 8.338 2.880 10.575 1.00 94.44 184 CYS A O 1
ATOM 1463 N N . LEU A 1 185 ? 6.718 3.918 9.407 1.00 94.44 185 LEU A N 1
ATOM 1464 C CA . LEU A 1 185 ? 6.235 4.808 10.447 1.00 94.44 185 LEU A CA 1
ATOM 1465 C C . LEU A 1 185 ? 4.857 4.342 10.918 1.00 94.44 185 LEU A C 1
ATOM 1467 O O . LEU A 1 185 ? 4.058 3.800 10.149 1.00 94.44 185 LEU A O 1
ATOM 1471 N N . GLN A 1 186 ? 4.571 4.574 12.194 1.00 94.94 186 GLN A N 1
ATOM 1472 C CA . GLN A 1 186 ? 3.276 4.277 12.796 1.00 94.94 186 GLN A CA 1
ATOM 1473 C C . GLN A 1 186 ? 2.515 5.580 13.004 1.00 94.94 186 GLN A C 1
ATOM 1475 O O . GLN A 1 186 ? 3.032 6.523 13.609 1.00 94.94 186 GLN A O 1
ATOM 1480 N N . ALA A 1 187 ? 1.288 5.628 12.500 1.00 94.94 187 ALA A N 1
ATOM 1481 C CA . ALA A 1 187 ? 0.455 6.818 12.553 1.00 94.94 187 ALA A CA 1
ATOM 1482 C C . ALA A 1 187 ? -1.009 6.439 12.761 1.00 94.94 187 ALA A C 1
ATOM 1484 O O . ALA A 1 187 ? -1.441 5.364 12.361 1.00 94.94 187 ALA A O 1
ATOM 1485 N N . SER A 1 188 ? -1.797 7.322 13.359 1.00 94.19 188 SER A N 1
ATOM 1486 C CA . SER A 1 188 ? -3.265 7.189 13.375 1.00 94.19 188 SER A CA 1
ATOM 1487 C C . SER A 1 188 ? -3.935 8.080 12.328 1.00 94.19 188 SER A C 1
ATOM 1489 O O . SER A 1 188 ? -5.055 7.807 11.892 1.00 94.19 188 SER A O 1
ATOM 1491 N N . TRP A 1 189 ? -3.224 9.114 11.883 1.00 95.44 189 TRP A N 1
ATOM 1492 C CA . TRP A 1 189 ? -3.692 10.108 10.931 1.00 95.44 189 TRP A CA 1
ATOM 1493 C C . TRP A 1 189 ? -2.498 10.631 10.132 1.00 95.44 189 TRP A C 1
ATOM 1495 O O . TRP A 1 189 ? -1.447 10.911 10.708 1.00 95.44 189 TRP A O 1
ATOM 1505 N N . CYS A 1 190 ? -2.638 10.754 8.815 1.00 96.06 190 CYS A N 1
ATOM 1506 C CA . CYS A 1 190 ? -1.675 11.455 7.980 1.00 96.06 190 CYS A CA 1
ATOM 1507 C C . CYS A 1 190 ? -2.340 12.242 6.848 1.00 96.06 190 CYS A C 1
ATOM 1509 O O . CYS A 1 190 ? -3.428 11.903 6.391 1.00 96.06 190 CYS A O 1
ATOM 1511 N N . VAL A 1 191 ? -1.650 13.270 6.372 1.00 96.12 191 VAL A N 1
ATOM 1512 C CA . VAL A 1 191 ? -1.978 14.042 5.176 1.00 96.12 191 VAL A CA 1
ATOM 1513 C C . VAL A 1 191 ? -0.868 13.797 4.166 1.00 96.12 191 VAL A C 1
ATOM 1515 O O . VAL A 1 191 ? 0.299 14.061 4.458 1.00 96.12 191 VAL A O 1
ATOM 1518 N N . LEU A 1 192 ? -1.233 13.276 2.999 1.00 95.25 192 LEU A N 1
ATOM 1519 C CA . LEU A 1 192 ? -0.332 13.062 1.876 1.00 95.25 192 LEU A CA 1
ATOM 1520 C C . LEU A 1 192 ? -0.504 14.213 0.887 1.00 95.25 192 LEU A C 1
ATOM 1522 O O . LEU A 1 192 ? -1.590 14.405 0.338 1.00 95.25 192 LEU A O 1
ATOM 1526 N N . ARG A 1 193 ? 0.567 14.969 0.650 1.00 94.50 193 ARG A N 1
ATOM 1527 C CA . ARG A 1 193 ? 0.600 16.039 -0.345 1.00 94.50 193 ARG A CA 1
ATOM 1528 C C . ARG A 1 193 ? 1.459 15.615 -1.524 1.00 94.50 193 ARG A C 1
ATOM 1530 O O . ARG A 1 193 ? 2.614 15.223 -1.364 1.00 94.50 193 ARG A O 1
ATOM 1537 N N . LEU A 1 194 ? 0.874 15.727 -2.708 1.00 92.25 194 LEU A N 1
ATOM 1538 C CA . LEU A 1 194 ? 1.548 15.490 -3.975 1.00 92.25 194 LEU A CA 1
ATOM 1539 C C . LEU A 1 194 ? 1.934 16.834 -4.613 1.00 92.25 194 LEU A C 1
ATOM 1541 O O . LEU A 1 194 ? 1.173 17.795 -4.471 1.00 92.25 194 LEU A O 1
ATOM 1545 N N . PRO A 1 195 ? 3.069 16.918 -5.325 1.00 89.44 195 PRO A N 1
ATOM 1546 C CA . PRO A 1 195 ? 3.401 18.076 -6.152 1.00 89.44 195 PRO A CA 1
ATOM 1547 C C . PRO A 1 195 ? 2.314 18.372 -7.200 1.00 89.44 195 PRO A C 1
ATOM 1549 O O . PRO A 1 195 ? 1.661 17.457 -7.709 1.00 89.44 195 PRO A O 1
ATOM 1552 N N . GLU A 1 196 ? 2.132 19.642 -7.563 1.00 82.25 196 GLU A N 1
ATOM 1553 C CA . GLU A 1 196 ? 1.172 20.037 -8.601 1.00 82.25 196 GLU A CA 1
ATOM 1554 C C . GLU A 1 196 ? 1.521 19.399 -9.956 1.00 82.25 196 GLU A C 1
ATOM 1556 O O . GLU A 1 196 ? 2.669 19.430 -10.395 1.00 82.25 196 GLU A O 1
ATOM 1561 N N . GLY A 1 197 ? 0.527 18.804 -10.623 1.00 75.62 197 G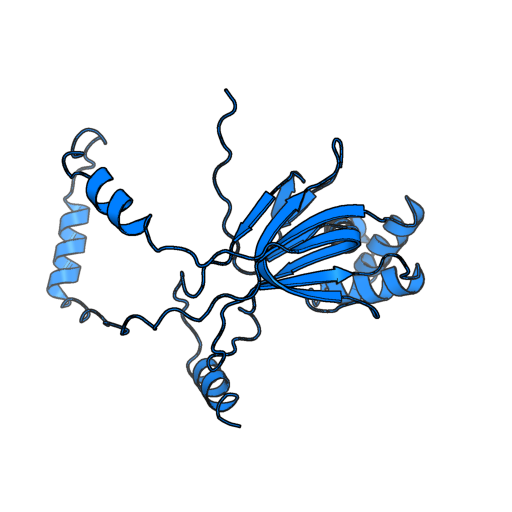LY A N 1
ATOM 1562 C CA . GLY A 1 197 ? 0.726 18.111 -11.902 1.00 75.62 197 GLY A CA 1
ATOM 1563 C C . GLY A 1 197 ? 1.307 16.698 -11.784 1.00 75.62 197 GLY A C 1
ATOM 1564 O O . GLY A 1 197 ? 1.678 16.111 -12.801 1.00 75.62 197 GLY A O 1
ATOM 1565 N N . THR A 1 198 ? 1.371 16.133 -10.572 1.00 77.50 198 THR A N 1
ATOM 1566 C CA . THR A 1 198 ? 1.703 14.716 -10.370 1.00 77.50 198 THR A CA 1
ATOM 1567 C C . THR A 1 198 ? 0.626 13.848 -11.014 1.00 77.50 198 THR A C 1
ATOM 1569 O O . THR A 1 198 ? -0.457 13.675 -10.465 1.00 77.50 198 THR A O 1
ATOM 1572 N N . GLY A 1 199 ? 0.920 13.319 -12.201 1.00 78.44 199 GLY A N 1
ATOM 1573 C CA . GLY A 1 199 ? 0.084 12.310 -12.840 1.00 78.44 199 GLY A CA 1
ATOM 1574 C C . GLY A 1 199 ? 0.188 10.964 -12.123 1.00 78.44 199 GLY A C 1
ATOM 1575 O O . GLY A 1 199 ? 1.124 10.710 -11.365 1.00 78.44 199 GLY A O 1
ATOM 1576 N N . GLY A 1 200 ? -0.765 10.078 -12.395 1.00 86.56 200 GLY A N 1
ATOM 1577 C CA . GLY A 1 200 ? -0.783 8.722 -11.856 1.00 86.56 200 GLY A CA 1
ATOM 1578 C C . GLY A 1 200 ? -2.047 8.441 -11.066 1.00 86.56 200 GLY A C 1
ATOM 1579 O O . GLY A 1 200 ? -3.028 9.188 -11.116 1.00 86.56 200 GLY A O 1
ATOM 1580 N N . SER A 1 201 ? -2.041 7.318 -10.360 1.00 92.62 201 SER A N 1
ATOM 1581 C CA . SER A 1 201 ? -3.233 6.846 -9.673 1.00 92.62 201 SER A CA 1
ATOM 1582 C C . SER A 1 201 ? -2.890 6.158 -8.363 1.00 92.62 201 SER A C 1
ATOM 1584 O O . SER A 1 201 ? -1.880 5.464 -8.232 1.00 92.62 201 SER A O 1
ATOM 1586 N N . PHE A 1 202 ? -3.758 6.336 -7.378 1.00 94.88 202 PHE A N 1
ATOM 1587 C CA . PHE A 1 202 ? -3.742 5.551 -6.161 1.00 94.88 202 PHE A CA 1
ATOM 1588 C C . PHE A 1 202 ? -4.397 4.191 -6.395 1.00 94.88 202 PHE A C 1
ATOM 1590 O O . PHE A 1 202 ? -5.370 4.047 -7.134 1.00 94.88 202 PHE A O 1
ATOM 1597 N N . GLY A 1 203 ? -3.853 3.172 -5.738 1.00 95.12 203 GLY A N 1
ATOM 1598 C CA . GLY A 1 203 ? -4.505 1.887 -5.543 1.00 95.12 203 GLY A CA 1
ATOM 1599 C C . GLY A 1 203 ? -5.130 1.832 -4.156 1.00 95.12 203 GLY A C 1
ATOM 1600 O O . GLY A 1 203 ? -4.395 1.665 -3.183 1.00 95.12 203 GLY A O 1
ATOM 1601 N N . ILE A 1 204 ? -6.453 1.938 -4.057 1.00 95.38 204 ILE A N 1
ATOM 1602 C CA . ILE A 1 204 ? -7.191 1.789 -2.795 1.00 95.38 204 ILE A CA 1
ATOM 1603 C C . ILE A 1 204 ? -7.907 0.442 -2.840 1.00 95.38 204 ILE A C 1
ATOM 1605 O O . ILE A 1 204 ? -8.751 0.230 -3.698 1.00 95.38 204 ILE A O 1
ATOM 1609 N N . ASP A 1 205 ? -7.530 -0.505 -1.977 1.00 91.81 205 ASP A N 1
ATOM 1610 C CA . ASP A 1 205 ? -8.126 -1.857 -1.931 1.00 91.81 205 ASP A CA 1
ATOM 1611 C C . ASP A 1 205 ? -8.201 -2.599 -3.292 1.00 91.81 205 ASP A C 1
ATOM 1613 O O . ASP A 1 205 ? -9.007 -3.507 -3.482 1.00 91.81 205 ASP A O 1
ATOM 1617 N N . SER A 1 206 ? -7.261 -2.312 -4.203 1.00 86.94 206 SER A N 1
ATOM 1618 C CA . SER A 1 206 ? -7.164 -2.822 -5.594 1.00 86.94 206 SER A CA 1
ATOM 1619 C C . SER A 1 206 ? -8.004 -2.086 -6.642 1.00 86.94 206 SER A C 1
ATOM 1621 O O . SER A 1 206 ? -7.984 -2.479 -7.807 1.00 86.94 206 SER A O 1
ATOM 1623 N N . GLU A 1 207 ? -8.681 -1.010 -6.265 1.00 93.12 207 GLU A N 1
ATOM 1624 C CA . GLU A 1 207 ? -9.348 -0.087 -7.180 1.00 93.12 207 GLU A CA 1
ATOM 1625 C C . GLU A 1 207 ? -8.450 1.113 -7.507 1.00 93.12 207 GLU A C 1
ATOM 1627 O O . GLU A 1 207 ? -7.567 1.490 -6.731 1.00 93.12 207 GLU A O 1
ATOM 1632 N N . GLU A 1 208 ? -8.653 1.687 -8.689 1.00 93.50 208 GLU A N 1
ATOM 1633 C CA . GLU A 1 208 ? -7.870 2.800 -9.215 1.00 93.50 208 GLU A CA 1
ATOM 1634 C C . GLU A 1 208 ? -8.581 4.131 -8.970 1.00 93.50 208 GLU A C 1
ATOM 1636 O O . GLU A 1 208 ? -9.729 4.304 -9.372 1.00 93.50 208 GLU A O 1
ATOM 1641 N N . TYR A 1 209 ? -7.877 5.062 -8.328 1.00 93.38 209 TYR A N 1
ATOM 1642 C CA . TYR A 1 209 ? -8.348 6.415 -8.034 1.00 93.38 209 TYR A CA 1
ATOM 1643 C C . TYR A 1 209 ? -7.328 7.436 -8.527 1.00 93.38 209 TYR A C 1
ATOM 1645 O O . TYR A 1 209 ? -6.128 7.163 -8.527 1.00 93.38 209 TYR A O 1
ATOM 1653 N N . GLU A 1 210 ? -7.780 8.619 -8.931 1.00 92.44 210 GLU A N 1
ATOM 1654 C CA . GLU A 1 210 ? -6.881 9.694 -9.348 1.00 92.44 210 GLU A CA 1
ATOM 1655 C C . GLU A 1 210 ? -5.958 10.120 -8.196 1.00 92.44 210 GLU A C 1
ATOM 1657 O O . GLU A 1 210 ? -6.371 10.203 -7.036 1.00 92.44 210 GLU A O 1
ATOM 1662 N N . ALA A 1 211 ? -4.678 10.335 -8.505 1.00 91.75 211 ALA A N 1
ATOM 1663 C CA . ALA A 1 211 ? -3.712 10.770 -7.512 1.00 91.75 211 ALA A CA 1
ATOM 1664 C C . ALA A 1 211 ? -3.905 12.263 -7.213 1.00 91.75 211 ALA A C 1
ATOM 1666 O O . ALA A 1 211 ? -3.640 13.124 -8.048 1.00 91.75 211 ALA A O 1
ATOM 1667 N N . MET A 1 212 ? -4.331 12.568 -5.992 1.00 91.75 212 MET A N 1
ATOM 1668 C CA . MET A 1 212 ? -4.522 13.931 -5.495 1.00 91.75 212 MET A CA 1
ATOM 1669 C C . MET A 1 212 ? -4.065 14.046 -4.036 1.00 91.75 212 MET A C 1
ATOM 1671 O O . MET A 1 212 ? -3.851 13.030 -3.373 1.00 91.75 212 MET A O 1
ATOM 1675 N N . PRO A 1 213 ? -3.883 15.258 -3.492 1.00 93.19 213 PRO A N 1
ATOM 1676 C CA . PRO A 1 213 ? -3.624 15.419 -2.067 1.00 93.19 213 PRO A CA 1
ATOM 1677 C C . PRO A 1 213 ? -4.777 14.844 -1.232 1.00 93.19 213 PRO A C 1
ATOM 1679 O O . PRO A 1 213 ? -5.935 15.198 -1.449 1.00 93.19 213 PRO A O 1
ATOM 1682 N N . VAL A 1 214 ? -4.466 13.970 -0.273 1.00 94.12 214 VAL A N 1
ATOM 1683 C CA . VAL A 1 214 ? -5.472 13.243 0.519 1.00 94.12 214 VAL A CA 1
ATOM 1684 C C . VAL A 1 214 ? -5.172 13.268 2.009 1.00 94.12 214 VAL A C 1
ATOM 1686 O O . VAL A 1 214 ? -4.023 13.257 2.453 1.00 94.12 214 VAL A O 1
ATOM 1689 N N . GLU A 1 215 ? -6.241 13.244 2.796 1.00 95.69 215 GLU A N 1
ATOM 1690 C CA . GLU A 1 215 ? -6.202 13.043 4.237 1.00 95.69 215 GLU A CA 1
ATOM 1691 C C . GLU A 1 215 ? -6.616 11.603 4.556 1.00 95.69 215 GLU A C 1
ATOM 1693 O O . GLU A 1 215 ? -7.692 11.150 4.169 1.00 95.69 215 GLU A O 1
ATOM 1698 N N . VAL A 1 216 ? -5.765 10.876 5.277 1.00 96.19 216 VAL A N 1
ATOM 1699 C CA . VAL A 1 216 ? -5.982 9.473 5.631 1.00 96.19 216 VAL A CA 1
ATOM 1700 C C . VAL A 1 216 ? -6.069 9.343 7.144 1.00 96.19 216 VAL A C 1
ATOM 1702 O O . VAL A 1 216 ? -5.128 9.667 7.870 1.00 96.19 216 VAL A O 1
ATOM 1705 N N . LYS A 1 217 ? -7.198 8.827 7.631 1.00 95.56 217 LYS A N 1
ATOM 1706 C CA . LYS A 1 217 ? -7.480 8.664 9.059 1.00 95.56 217 LYS A CA 1
ATOM 1707 C C . LYS A 1 217 ? -7.875 7.230 9.379 1.00 95.56 217 LYS A C 1
ATOM 1709 O O . LYS A 1 217 ? -8.768 6.664 8.749 1.00 95.56 217 LYS A O 1
ATOM 1714 N N . LEU A 1 218 ? -7.251 6.656 10.404 1.00 94.69 218 LEU A N 1
ATOM 1715 C CA . LEU A 1 218 ? -7.613 5.336 10.899 1.00 94.69 218 LEU A CA 1
ATOM 1716 C C . LEU A 1 218 ? -8.930 5.396 11.684 1.00 94.69 218 LEU A C 1
ATOM 1718 O O . LEU A 1 218 ? -9.086 6.190 12.611 1.00 94.69 218 LEU A O 1
ATOM 1722 N N . LEU A 1 219 ? -9.855 4.495 11.353 1.00 93.12 219 LEU A N 1
ATOM 1723 C CA . LEU A 1 219 ? -11.095 4.276 12.098 1.00 93.12 219 LEU A CA 1
ATOM 1724 C C . LEU A 1 219 ? -11.026 2.921 12.820 1.00 93.12 219 LEU A C 1
ATOM 1726 O O . LEU A 1 219 ? -11.408 1.895 12.246 1.00 93.12 219 LEU A O 1
ATOM 1730 N N . PRO A 1 220 ? -10.515 2.873 14.063 1.00 89.56 220 PRO A N 1
ATOM 1731 C CA . PRO A 1 220 ? -10.320 1.610 14.760 1.00 89.56 220 PRO A CA 1
ATOM 1732 C C . PRO A 1 220 ? -11.659 0.935 15.068 1.00 89.56 220 PRO A C 1
ATOM 1734 O O . PRO A 1 220 ? -12.592 1.575 15.548 1.00 89.56 220 PRO A O 1
ATOM 1737 N N . ARG A 1 221 ? -11.739 -0.380 14.813 1.00 85.50 221 ARG A N 1
ATOM 1738 C CA . ARG A 1 221 ? -12.871 -1.253 15.198 1.00 85.50 221 ARG A CA 1
ATOM 1739 C C . ARG A 1 221 ? -14.249 -0.768 14.716 1.00 85.50 221 ARG A C 1
ATOM 1741 O O . ARG A 1 221 ? -15.267 -1.075 15.326 1.00 85.50 221 ARG A O 1
ATOM 1748 N N . LYS A 1 222 ? -14.297 -0.038 13.597 1.00 90.38 222 LYS A N 1
ATOM 1749 C CA . LYS A 1 222 ? -15.547 0.522 13.059 1.00 90.38 222 LYS A CA 1
ATOM 1750 C C . LYS A 1 222 ? -16.503 -0.535 12.497 1.00 90.38 222 LYS A C 1
ATOM 1752 O O . LYS A 1 222 ? -17.709 -0.307 12.464 1.00 90.38 222 LYS A O 1
ATOM 1757 N N . LEU A 1 223 ? -15.967 -1.669 12.049 1.00 90.12 223 LEU A N 1
ATOM 1758 C CA . LEU A 1 223 ? -16.717 -2.756 11.425 1.00 90.12 223 LEU A CA 1
ATOM 1759 C C . LEU A 1 223 ? -16.545 -4.059 12.206 1.00 90.12 223 LEU A C 1
ATOM 1761 O O . LEU A 1 223 ? -15.487 -4.321 12.779 1.00 90.12 223 LEU A O 1
ATOM 1765 N N . GLN A 1 224 ? -17.581 -4.893 12.173 1.00 87.75 224 GLN A N 1
ATOM 1766 C CA . GLN A 1 224 ? -17.591 -6.228 12.763 1.00 87.75 224 GLN A CA 1
ATOM 1767 C C . GLN A 1 224 ? -17.638 -7.268 11.645 1.00 87.75 224 GLN A C 1
ATOM 1769 O O . GLN A 1 224 ? -18.566 -7.281 10.837 1.00 87.75 224 GLN A O 1
ATOM 1774 N N . PHE A 1 225 ? -16.637 -8.144 11.605 1.00 87.31 225 PHE A N 1
ATOM 1775 C CA . PHE A 1 225 ? -16.550 -9.225 10.627 1.00 87.31 225 PHE A CA 1
ATOM 1776 C C . PHE A 1 225 ? -16.813 -10.569 11.292 1.00 87.31 225 PHE A C 1
ATOM 1778 O O . PHE A 1 225 ? -16.389 -10.816 12.421 1.00 87.31 225 PHE A O 1
ATOM 1785 N N . PHE A 1 226 ? -17.457 -11.472 10.558 1.00 89.81 226 PHE A N 1
ATOM 1786 C CA . PHE A 1 226 ? -17.487 -12.874 10.946 1.00 89.81 226 PHE A CA 1
ATOM 1787 C C . PHE A 1 226 ? -16.094 -13.479 10.775 1.00 89.81 226 PHE A C 1
ATOM 1789 O O . PHE A 1 226 ? -15.463 -13.323 9.729 1.00 89.81 226 PHE A O 1
ATOM 1796 N N . CYS A 1 227 ? -15.626 -14.191 11.795 1.00 85.94 227 CYS A N 1
ATOM 1797 C CA . CYS A 1 227 ? -14.359 -14.904 11.763 1.00 85.94 227 CYS A CA 1
ATOM 1798 C C . CYS A 1 227 ? -14.565 -16.389 12.074 1.00 85.94 227 CYS A C 1
ATOM 1800 O O . CYS A 1 227 ? -15.488 -16.772 12.794 1.00 85.94 227 CYS A O 1
ATOM 1802 N N . ASP A 1 228 ? -13.694 -17.228 11.510 1.00 91.31 228 ASP A N 1
ATOM 1803 C CA . ASP A 1 228 ? -13.612 -18.639 11.885 1.00 91.31 228 ASP A CA 1
ATOM 1804 C C . ASP A 1 228 ? -13.235 -18.729 13.377 1.00 91.31 228 ASP A C 1
ATOM 1806 O O . ASP A 1 228 ? -12.205 -18.156 13.762 1.00 91.31 228 ASP A O 1
ATOM 1810 N N . PRO A 1 229 ? -14.021 -19.435 14.217 1.00 90.00 229 PRO A N 1
ATOM 1811 C CA . PRO A 1 229 ? -13.720 -19.606 15.635 1.00 90.00 229 PRO A CA 1
ATOM 1812 C C . PRO A 1 229 ? -12.284 -20.071 15.900 1.00 90.00 229 PRO A C 1
ATOM 1814 O O . PRO A 1 229 ? -11.633 -19.554 16.803 1.00 90.00 229 PRO A O 1
ATOM 1817 N N . ARG A 1 230 ? -11.740 -20.957 15.053 1.00 92.12 230 ARG A N 1
ATOM 1818 C CA . ARG A 1 230 ? -10.365 -21.464 15.200 1.00 92.12 230 ARG A CA 1
ATOM 1819 C C . ARG A 1 230 ? -9.325 -20.358 15.030 1.00 92.12 230 ARG A C 1
ATOM 1821 O O . ARG A 1 230 ? -8.352 -20.296 15.773 1.00 92.12 230 ARG A O 1
ATOM 1828 N N . LYS A 1 231 ? -9.538 -19.457 14.064 1.00 85.94 231 LYS A N 1
ATOM 1829 C CA . LYS A 1 231 ? -8.656 -18.298 13.843 1.00 85.94 231 LYS A CA 1
ATOM 1830 C C . LYS A 1 231 ? -8.775 -17.286 14.980 1.00 85.94 231 LYS A C 1
ATOM 1832 O O . LYS A 1 231 ? -7.774 -16.697 15.372 1.00 85.94 231 LYS A O 1
ATOM 1837 N N . ARG A 1 232 ? -9.983 -17.094 15.521 1.00 84.25 232 ARG A N 1
ATOM 1838 C CA . ARG A 1 232 ? -10.213 -16.229 16.687 1.00 84.25 232 ARG A CA 1
ATOM 1839 C C . ARG A 1 232 ? -9.444 -16.729 17.907 1.00 84.25 232 ARG A C 1
ATOM 1841 O O . ARG A 1 232 ? -8.785 -15.932 18.563 1.00 84.25 232 ARG A O 1
ATOM 1848 N N . GLU A 1 233 ? -9.505 -18.027 18.189 1.00 85.75 233 GLU A N 1
ATOM 1849 C CA . GLU A 1 233 ? -8.761 -18.643 19.293 1.00 85.75 233 GLU A CA 1
ATOM 1850 C C . GLU A 1 233 ? -7.249 -18.488 19.116 1.00 85.75 233 GLU A C 1
ATOM 1852 O O . GLU A 1 233 ? -6.576 -18.074 20.054 1.00 85.75 233 GLU A O 1
ATOM 1857 N N . GLN A 1 234 ? -6.722 -18.727 17.910 1.00 84.00 234 GLN A N 1
ATOM 1858 C CA . GLN A 1 234 ? -5.299 -18.524 17.612 1.00 84.00 234 GLN A CA 1
ATOM 1859 C C . GLN A 1 234 ? -4.846 -17.085 17.877 1.00 84.00 234 GLN A C 1
ATOM 1861 O O . GLN A 1 234 ? -3.813 -16.892 18.509 1.00 84.00 234 GLN A O 1
ATOM 1866 N N . LEU A 1 235 ? -5.630 -16.087 17.452 1.00 78.56 235 LEU A N 1
ATOM 1867 C CA . LEU A 1 235 ? -5.324 -14.671 17.689 1.00 78.56 235 LEU A CA 1
ATOM 1868 C C . LEU A 1 235 ? -5.339 -14.300 19.178 1.00 78.56 235 LEU A C 1
ATOM 1870 O O . LEU A 1 235 ? -4.579 -13.433 19.589 1.00 78.56 235 LEU A O 1
ATOM 1874 N N . LEU A 1 236 ? -6.194 -14.946 19.978 1.00 76.75 236 LEU A N 1
ATOM 1875 C CA . LEU A 1 236 ? -6.256 -14.750 21.431 1.00 76.75 236 LEU A CA 1
ATOM 1876 C C . LEU A 1 236 ? -5.130 -15.491 22.175 1.00 76.75 236 LEU A C 1
ATOM 1878 O O . LEU A 1 236 ? -4.698 -15.052 23.240 1.00 76.75 236 LEU A O 1
ATOM 1882 N N . GLN A 1 237 ? -4.654 -16.616 21.636 1.00 70.69 237 GLN A N 1
ATOM 1883 C CA . GLN A 1 237 ? -3.564 -17.405 22.218 1.00 70.69 237 GLN A CA 1
ATOM 1884 C C . GLN A 1 237 ? -2.185 -16.828 21.887 1.00 70.69 237 GLN A C 1
ATOM 1886 O O . GLN A 1 237 ? -1.327 -16.793 22.765 1.00 70.69 237 GLN A O 1
ATOM 1891 N N . SER A 1 238 ? -1.975 -16.322 20.664 1.00 61.34 238 SER A N 1
ATOM 1892 C CA . SER A 1 238 ? -0.720 -15.661 20.265 1.00 61.34 238 SER A CA 1
ATOM 1893 C C . SER A 1 238 ? -0.415 -14.402 21.075 1.00 61.34 238 SER A C 1
ATOM 1895 O O . SER A 1 238 ? 0.708 -13.923 21.062 1.00 61.34 238 SER A O 1
ATOM 1897 N N . THR A 1 239 ? -1.419 -13.861 21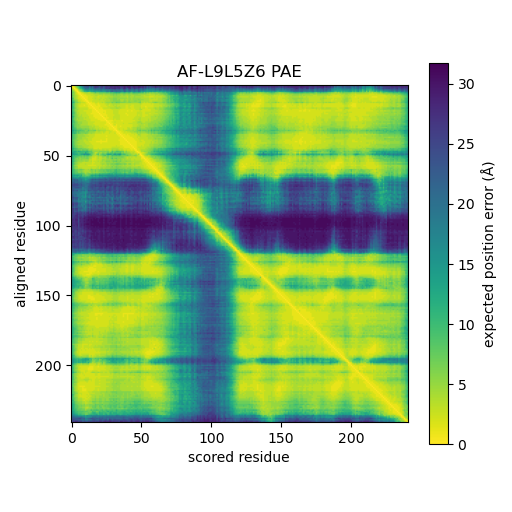.762 1.00 54.22 239 THR A N 1
ATOM 1898 C CA . THR A 1 239 ? -1.313 -12.692 22.637 1.00 54.22 239 THR A CA 1
ATOM 1899 C C . THR A 1 239 ? -1.036 -13.024 24.110 1.00 54.22 239 THR A C 1
ATOM 1901 O O . THR A 1 239 ? -0.893 -12.109 24.915 1.00 54.22 239 THR A O 1
ATOM 1904 N N . ALA A 1 240 ? -0.999 -14.307 24.493 1.00 51.91 240 ALA A N 1
ATOM 1905 C CA . ALA A 1 240 ? -0.759 -14.749 25.874 1.00 51.91 240 ALA A CA 1
ATOM 1906 C C . ALA A 1 240 ? 0.682 -15.245 26.133 1.00 51.91 240 ALA A C 1
ATOM 1908 O O . ALA A 1 240 ? 0.974 -15.698 27.241 1.00 51.91 240 ALA A O 1
ATOM 1909 N N . GLN A 1 241 ? 1.556 -15.182 25.123 1.00 39.56 241 GLN A N 1
ATOM 1910 C CA . GLN A 1 241 ? 2.988 -15.501 25.190 1.00 39.56 241 GLN A CA 1
ATOM 1911 C C . GLN A 1 241 ? 3.812 -14.231 24.999 1.00 39.56 241 GLN A C 1
ATOM 1913 O O . GLN A 1 241 ? 4.858 -14.128 25.675 1.00 39.56 241 GLN A O 1
#

Mean predicted aligned error: 11.38 Å

InterPro domains:
  IPR016064 NAD kinase/diacylglycerol kinase-like domain superfamily [SSF111331] (13-229)
  IPR045579 Acylglycerol kinase, C-terminal [PF19712] (11-239)

Foldseek 3Di:
DDDDDDDDDFDWWKKDADLVVLLVCLVVQVVVPPCSQLVSLLVSVVVDPPGKFKWKKKFFAWDFDDPDDPPCPPPDDDPVVVVVVVVVVVPDDPDDPDDDPPDCPVVVVVVVPPPDDDPGDIDMDIAIARMWIWTACPVPDQPPDRTGWIKIKGADSPQDSVRSSVQSSVCSVPVVGGDPPIDIGTGQKMWMAHPPPDFDFMQGNNDTHTDHTDIDGDDPPPDDDDDDPVVVVVSVVVNVD

Sequence (241 aa):
MGEKEQPVFAMTGLRWGSFRDAGVEVSKYWYLGPLKTKAAHFFSTLKEWPQTHQASISYAGPTEKPPSEPEETLPRPSLYRRILRRLASYWAQPQDGEHLVTGNWDALASVAVSREASPQVWKEVELSTIELSITTRNSQLDLTSKEDFMNICIEPDTVSKGDFITIGSKKVRDPKLRADGTECLQASWCVLRLPEGTGGSFGIDSEEYEAMPVEVKLLPRKLQFFCDPRKREQLLQSTAQ

Radius of gyration: 23.08 Å; Cα contacts (8 Å, |Δi|>4): 310; chains: 1; bounding box: 65×48×50 Å

Secondary structure (DSSP, 8-state):
-PPPPPPP--SSEEEEEHHHHHHHHTTTTGGGGGGHHHHHHHHHHHH-SS--EEEEEEEE--EEPPPPPP---PPPPPHHHHHHHHHHHHH-----S-----S-HHHHHHHHS---------EEEEEEESEEEEE-GGGS--SS-SEE-EEEEE--S---HHHHHHHHHHHTT-TT---TT-EEEEESEEEEEPPTT---EEEETTEEEE---EEEE--TT-S-----HHHHHHHHHTT--

Nearest PDB structures (foldseek):
  7cgp-assembly1_B  TM=9.393E-01  e=1.420E-21  Homo sapiens
  4v24-assembly2_B  TM=5.962E-01  e=1.768E-06  Homo sapiens
  4wer-assembly1_A-2  TM=3.995E-01  e=7.181E-03  Enterococcus faecalis V583
  8cdp-assembly1_B  TM=1.214E-01  e=7.592E+00  Trypanosoma brucei brucei